Protein AF-A0AAN9Y3H3-F1 (afdb_monomer)

Sequence (328 aa):
MIFRITNAETDWEMSKIIYDLFAKFPRTDESQNFLVVVKFDLVSFIIEMAKTFGLTMPENQWLIVIPDTNMINTNIEIFAGLISEGENFCFLINKSVTDTSCTFGLLCHLRELLNVLLSGLERNIFEELKLSENVSEEEWETIKPLKSDRRESIIVYMRTRLGEIGTCGNCKSWLAVSAIRWGIEFQETTTPTQLIQTGHWKMQAGLKLSDYIFPHIGGGFRGQTLPIITFHILKINESGHIEKYSGMVFEIVNELSNSLNFTCNVIVTLNNTEGFSNSSLLSKEMERIFNLGYYRGLNVNQVALVLTMFTPLLSTRAQLTAVLPYHY

Mean predicted aligned error: 14.25 Å

Radius of gyration: 27.73 Å; Cα contacts (8 Å, |Δi|>4): 392; chains: 1; bounding box: 67×72×76 Å

Nearest PDB structures (foldseek):
  7xhp-assembly2_H  TM=6.851E-01  e=1.677E+00  Zymomonas mobilis
  8jtp-assembly1_A  TM=3.866E-01  e=4.463E+00  Klebsiella pneumoniae subsp. pneumoniae
  5hoq-assembly1_E-2  TM=4.625E-01  e=8.226E+00  Micromonospora echinospora

Organism: NCBI:txid536013

Solvent-accessible surface area (backbone atoms only — not comparable to full-atom values): 19654 Å² total; per-residue (Å²): 136,90,85,80,87,75,89,56,97,45,72,67,56,38,52,49,54,52,50,61,52,60,71,66,55,82,90,60,98,63,74,46,82,46,82,44,80,47,52,69,87,52,48,65,57,52,53,54,50,35,50,76,72,63,59,48,44,68,62,21,40,37,41,39,35,25,72,81,44,34,67,86,76,61,76,68,67,69,55,38,77,74,58,52,78,48,34,41,45,23,38,39,36,26,45,27,56,94,54,92,83,58,49,64,55,70,69,50,46,51,52,54,53,50,53,42,48,51,54,29,50,54,48,52,52,51,54,50,51,58,51,56,75,74,46,55,74,74,55,38,75,72,68,60,79,51,77,66,54,52,50,48,52,33,51,52,47,34,41,54,50,32,55,75,68,57,58,56,36,69,36,47,31,32,39,30,35,20,52,59,33,64,56,52,93,70,46,91,66,87,68,73,66,50,68,40,76,15,27,39,35,32,81,57,56,41,78,47,67,78,44,51,63,52,43,60,81,74,49,32,47,71,62,33,54,41,80,41,72,43,84,69,80,61,48,58,41,99,84,75,44,83,71,43,86,66,54,72,68,54,54,51,49,52,54,47,25,68,75,34,32,36,43,77,45,79,45,74,64,86,85,86,77,90,74,101,71,87,58,78,60,63,54,51,51,51,51,49,63,61,65,68,72,83,58,92,80,71,59,91,89,69,73,72,66,67,63,75,74,43,50,68,64,42,68,79,75,48,98,64,86,80,82,75,81,84,79,136

pLDDT: mean 74.92, std 20.04, range [22.88, 96.56]

Structure (mmCIF, N/CA/C/O backbone):
data_AF-A0AAN9Y3H3-F1
#
_entry.id   AF-A0AAN9Y3H3-F1
#
loop_
_atom_site.group_PDB
_atom_site.id
_atom_site.type_symbol
_atom_site.label_atom_id
_atom_site.label_alt_id
_atom_site.label_comp_id
_atom_site.label_asym_id
_atom_site.label_entity_id
_atom_site.label_seq_id
_atom_site.pdbx_PDB_ins_code
_atom_site.Cartn_x
_atom_site.Cartn_y
_atom_site.Cartn_z
_atom_site.occupancy
_atom_site.B_iso_or_equiv
_atom_site.auth_seq_id
_atom_site.auth_comp_id
_atom_site.auth_asym_id
_atom_site.auth_atom_id
_atom_site.pdbx_PDB_model_num
ATOM 1 N N . MET A 1 1 ? -11.479 -10.339 -13.112 1.00 62.97 1 MET A N 1
ATOM 2 C CA . MET A 1 1 ? -11.332 -11.783 -13.408 1.00 62.97 1 MET A CA 1
ATOM 3 C C . MET A 1 1 ? -10.364 -12.369 -12.389 1.00 62.97 1 MET A C 1
ATOM 5 O O . MET A 1 1 ? -9.397 -11.688 -12.078 1.00 62.97 1 MET A O 1
ATOM 9 N N . ILE A 1 2 ? -10.637 -13.543 -11.811 1.00 77.81 2 ILE A N 1
ATOM 10 C CA . ILE A 1 2 ? -9.762 -14.155 -10.793 1.00 77.81 2 ILE A CA 1
ATOM 11 C C . ILE A 1 2 ? -9.090 -15.370 -11.417 1.00 77.81 2 ILE A C 1
ATOM 13 O O . ILE A 1 2 ? -9.774 -16.272 -11.896 1.00 77.81 2 ILE A O 1
ATOM 17 N N . PHE A 1 3 ? -7.763 -15.397 -11.378 1.00 78.62 3 PHE A N 1
ATOM 18 C CA . PHE A 1 3 ? -6.974 -16.539 -11.811 1.00 78.62 3 PHE A CA 1
ATOM 19 C C . PHE A 1 3 ? -6.226 -17.126 -10.624 1.00 78.62 3 PHE A C 1
ATOM 21 O O . PHE A 1 3 ? -5.728 -16.399 -9.766 1.00 78.62 3 PHE A O 1
ATOM 28 N N . ARG A 1 4 ? -6.148 -18.454 -10.579 1.00 81.69 4 ARG A N 1
ATOM 29 C CA . ARG A 1 4 ? -5.389 -19.181 -9.568 1.00 81.69 4 ARG A CA 1
ATOM 30 C C . ARG A 1 4 ? -4.315 -19.987 -10.268 1.00 81.69 4 ARG A C 1
ATOM 32 O O . ARG A 1 4 ? -4.630 -20.784 -11.147 1.00 81.69 4 ARG A O 1
ATOM 39 N N . ILE A 1 5 ? -3.074 -19.799 -9.841 1.00 76.81 5 ILE A N 1
ATOM 40 C CA . ILE A 1 5 ? -1.963 -20.617 -10.307 1.00 76.81 5 ILE A CA 1
ATOM 41 C C . ILE A 1 5 ? -1.840 -21.815 -9.364 1.00 76.81 5 ILE A C 1
ATOM 43 O O . ILE A 1 5 ? -1.797 -21.659 -8.142 1.00 76.81 5 ILE A O 1
ATOM 47 N N . THR A 1 6 ? -1.867 -23.020 -9.922 1.00 77.81 6 THR A N 1
ATOM 48 C CA . THR A 1 6 ? -1.573 -24.258 -9.195 1.00 77.81 6 THR A CA 1
ATOM 49 C C . THR A 1 6 ? -0.063 -24.446 -9.114 1.00 77.81 6 THR A C 1
ATOM 51 O O . THR A 1 6 ? 0.629 -24.147 -10.083 1.00 77.81 6 THR A O 1
ATOM 54 N N . ASN A 1 7 ? 0.447 -24.940 -7.982 1.00 73.19 7 ASN A N 1
ATOM 55 C CA . ASN A 1 7 ? 1.873 -25.248 -7.854 1.00 73.19 7 ASN A CA 1
ATOM 56 C C . ASN A 1 7 ? 2.285 -26.276 -8.916 1.00 73.19 7 ASN A C 1
ATOM 58 O O . ASN A 1 7 ? 1.604 -27.290 -9.072 1.00 73.19 7 ASN A O 1
ATOM 62 N N . ALA A 1 8 ? 3.391 -26.005 -9.602 1.00 77.69 8 ALA A N 1
ATOM 63 C CA . ALA A 1 8 ? 4.065 -26.957 -10.475 1.00 77.69 8 ALA A CA 1
ATOM 64 C C . ALA A 1 8 ? 5.232 -27.632 -9.739 1.00 77.69 8 ALA A C 1
ATOM 66 O O . ALA A 1 8 ? 5.689 -27.132 -8.708 1.00 77.69 8 ALA A O 1
ATOM 67 N N . GLU A 1 9 ? 5.703 -28.763 -10.263 1.00 74.38 9 GLU A N 1
ATOM 68 C CA . GLU A 1 9 ? 6.838 -29.498 -9.692 1.00 74.38 9 GLU A CA 1
ATOM 69 C C . GLU A 1 9 ? 8.182 -28.890 -10.112 1.00 74.38 9 GLU A C 1
ATOM 71 O O . GLU A 1 9 ? 9.166 -29.012 -9.383 1.00 74.38 9 GLU A O 1
ATOM 76 N N . THR A 1 10 ? 8.220 -28.196 -11.255 1.00 82.75 10 THR A N 1
ATOM 77 C CA . THR A 1 10 ? 9.428 -27.556 -11.790 1.00 82.75 10 THR A CA 1
ATOM 78 C C . THR A 1 10 ? 9.224 -26.074 -12.113 1.00 82.75 10 THR A C 1
ATOM 80 O O . THR A 1 10 ? 8.127 -25.640 -12.476 1.00 82.75 10 THR A O 1
ATOM 83 N N . ASP A 1 11 ? 10.311 -25.297 -12.052 1.00 79.12 11 ASP A N 1
ATOM 84 C CA . ASP A 1 11 ? 10.303 -23.863 -12.380 1.00 79.12 11 ASP A CA 1
ATOM 85 C C . ASP A 1 11 ? 9.865 -23.606 -13.828 1.00 79.12 11 ASP A C 1
ATOM 87 O O . ASP A 1 11 ? 9.090 -22.692 -14.099 1.00 79.12 11 ASP A O 1
ATOM 91 N N . TRP A 1 12 ? 10.294 -24.459 -14.763 1.00 83.00 12 TRP A N 1
ATOM 92 C CA . TRP A 1 12 ? 9.904 -24.376 -16.173 1.00 83.00 12 TRP A CA 1
ATOM 93 C C . TRP A 1 12 ? 8.392 -24.527 -16.376 1.00 83.00 12 TRP A C 1
ATOM 95 O O . TRP A 1 12 ? 7.769 -23.745 -17.099 1.00 83.00 12 TRP A O 1
ATOM 105 N N . GLU A 1 13 ? 7.784 -25.528 -15.741 1.00 84.44 13 GLU A N 1
ATOM 106 C CA . GLU A 1 13 ? 6.338 -25.737 -15.817 1.00 84.44 13 GLU A CA 1
ATOM 107 C C . GLU A 1 13 ? 5.584 -24.565 -15.198 1.00 84.44 13 GLU A C 1
ATOM 109 O O . GLU A 1 13 ? 4.585 -24.112 -15.760 1.00 84.44 13 GLU A O 1
ATOM 114 N N . MET A 1 14 ? 6.094 -24.029 -14.087 1.00 83.94 14 MET A N 1
ATOM 115 C CA . MET A 1 14 ? 5.529 -22.847 -13.450 1.00 83.94 14 MET A CA 1
ATOM 116 C C . MET A 1 14 ? 5.564 -21.635 -14.390 1.00 83.94 14 MET A C 1
ATOM 118 O O . MET A 1 14 ? 4.542 -20.971 -14.582 1.00 83.94 14 MET A O 1
ATOM 122 N N . SER A 1 15 ? 6.704 -21.389 -15.041 1.00 82.06 15 SER A N 1
ATOM 123 C CA . SER A 1 15 ? 6.856 -20.328 -16.038 1.00 82.06 15 SER A CA 1
ATOM 124 C C . SER A 1 15 ? 5.884 -20.486 -17.203 1.00 82.06 15 SER A C 1
ATOM 126 O O . SER A 1 15 ? 5.265 -19.508 -17.622 1.00 82.06 15 SER A O 1
ATOM 128 N N . LYS A 1 16 ? 5.690 -21.713 -17.699 1.00 87.19 16 LYS A N 1
ATOM 129 C CA . LYS A 1 16 ? 4.747 -21.994 -18.786 1.00 87.19 16 LYS A CA 1
ATOM 130 C C . LYS A 1 16 ? 3.295 -21.741 -18.373 1.00 87.19 16 LYS A C 1
ATOM 132 O O . LYS A 1 16 ? 2.558 -21.106 -19.120 1.00 87.19 16 LYS A O 1
ATOM 137 N N . ILE A 1 17 ? 2.889 -22.182 -17.181 1.00 87.12 17 ILE A N 1
ATOM 138 C CA . ILE A 1 17 ? 1.528 -21.954 -16.668 1.00 87.12 17 ILE A CA 1
ATOM 139 C C . ILE A 1 17 ? 1.244 -20.456 -16.543 1.00 87.12 17 ILE A C 1
ATOM 141 O O . ILE A 1 17 ? 0.167 -19.993 -16.921 1.00 87.12 17 ILE A O 1
ATOM 145 N N . ILE A 1 18 ? 2.207 -19.696 -16.020 1.00 86.50 18 ILE A N 1
ATOM 146 C CA . ILE A 1 18 ? 2.090 -18.242 -15.913 1.00 86.50 18 ILE A CA 1
ATOM 147 C C . ILE A 1 18 ? 2.013 -17.620 -17.312 1.00 86.50 18 ILE A C 1
ATOM 149 O O . ILE A 1 18 ? 1.125 -16.809 -17.553 1.00 86.50 18 ILE A O 1
ATOM 153 N N . TYR A 1 19 ? 2.868 -18.021 -18.253 1.00 88.62 19 TYR A N 1
ATOM 154 C CA . TYR A 1 19 ? 2.816 -17.519 -19.628 1.00 88.62 19 TYR A CA 1
ATOM 155 C C . TYR A 1 19 ? 1.442 -17.756 -20.277 1.00 88.62 19 TYR A C 1
ATOM 157 O O . TYR A 1 19 ? 0.826 -16.826 -20.800 1.00 88.62 19 TYR A O 1
ATOM 165 N N . ASP A 1 20 ? 0.917 -18.979 -20.174 1.00 88.12 20 ASP A N 1
ATOM 166 C CA . ASP A 1 20 ? -0.390 -19.361 -20.720 1.00 88.12 20 ASP A CA 1
ATOM 167 C C . ASP A 1 20 ? -1.550 -18.611 -20.045 1.00 88.12 20 ASP A C 1
ATOM 169 O O . ASP A 1 20 ? -2.600 -18.389 -20.656 1.00 88.12 20 ASP A O 1
ATOM 173 N N . LEU A 1 21 ? -1.387 -18.223 -18.778 1.00 87.94 21 LEU A N 1
ATOM 174 C CA . LEU A 1 21 ? -2.334 -17.374 -18.058 1.00 87.94 21 LEU A CA 1
ATOM 175 C C . LEU A 1 21 ? -2.293 -15.948 -18.603 1.00 87.94 21 LEU A C 1
ATOM 177 O O . LEU A 1 21 ? -3.347 -15.386 -18.900 1.00 87.94 21 LEU A O 1
ATOM 181 N N . PHE A 1 22 ? -1.099 -15.385 -18.787 1.00 86.50 22 PHE A N 1
ATOM 182 C CA . PHE A 1 22 ? -0.951 -14.032 -19.308 1.00 86.50 22 PHE A CA 1
ATOM 183 C C . PHE A 1 22 ? -1.450 -13.898 -20.751 1.00 86.50 22 PHE A C 1
ATOM 185 O O . PHE A 1 22 ? -2.082 -12.902 -21.100 1.00 86.50 22 PHE A O 1
ATOM 192 N N . ALA A 1 23 ? -1.274 -14.942 -21.563 1.00 86.81 23 ALA A N 1
ATOM 193 C CA . ALA A 1 23 ? -1.793 -15.007 -22.926 1.00 86.81 23 ALA A CA 1
ATOM 194 C C . ALA A 1 23 ? -3.327 -14.902 -23.014 1.00 86.81 23 ALA A C 1
ATOM 196 O O . ALA A 1 23 ? -3.857 -14.546 -24.065 1.00 86.81 23 ALA A O 1
ATOM 197 N N . LYS A 1 24 ? -4.047 -15.197 -21.924 1.00 85.69 24 LYS A N 1
ATOM 198 C CA . LYS A 1 24 ? -5.514 -15.121 -21.859 1.00 85.69 24 LYS A CA 1
ATOM 199 C C . LYS A 1 24 ? -6.031 -13.754 -21.415 1.00 85.69 24 LYS A C 1
ATOM 201 O O . LYS A 1 24 ? -7.247 -13.560 -21.425 1.00 85.69 24 LYS A O 1
ATOM 206 N N . PHE A 1 25 ? -5.164 -12.827 -20.999 1.00 82.88 25 PHE A N 1
ATOM 207 C CA . PHE A 1 25 ? -5.633 -11.502 -20.608 1.00 82.88 25 PHE A CA 1
ATOM 208 C C . PHE A 1 25 ? -6.182 -10.742 -21.821 1.00 82.88 25 PHE A C 1
ATOM 210 O O . PHE A 1 25 ? -5.550 -10.729 -22.882 1.00 82.88 25 PHE A O 1
ATOM 217 N N . PRO A 1 26 ? -7.352 -10.094 -21.679 1.00 76.06 26 PRO A N 1
ATOM 218 C CA . PRO A 1 26 ? -7.868 -9.229 -22.719 1.00 76.06 26 PRO A CA 1
ATOM 219 C C . PRO A 1 26 ? -6.924 -8.037 -22.871 1.00 76.06 26 PRO A C 1
ATOM 221 O O . PRO A 1 26 ? -6.697 -7.283 -21.924 1.00 76.06 26 PRO A O 1
ATOM 224 N N . ARG A 1 27 ? -6.373 -7.880 -24.074 1.00 71.88 27 ARG A N 1
ATOM 225 C CA . ARG A 1 27 ? -5.620 -6.687 -24.460 1.00 71.88 27 ARG A CA 1
ATOM 226 C C . ARG A 1 27 ? -6.639 -5.613 -24.798 1.00 71.88 27 ARG A C 1
ATOM 228 O O . ARG A 1 27 ? -7.198 -5.619 -25.891 1.00 71.88 27 ARG A O 1
ATOM 235 N N . THR A 1 28 ? -6.960 -4.788 -23.816 1.00 68.88 28 THR A N 1
ATOM 236 C CA . THR A 1 28 ? -7.842 -3.635 -23.990 1.00 68.88 28 THR A CA 1
ATOM 237 C C . THR A 1 28 ? -7.010 -2.370 -23.910 1.00 68.88 28 THR A C 1
ATOM 239 O O . THR A 1 28 ? -6.071 -2.315 -23.121 1.00 68.88 28 THR A O 1
ATOM 242 N N . ASP A 1 29 ? -7.408 -1.348 -24.660 1.00 67.50 29 ASP A N 1
ATOM 243 C CA . ASP A 1 29 ? -6.823 -0.004 -24.564 1.00 67.50 29 ASP A CA 1
ATOM 244 C C . ASP A 1 29 ? -7.314 0.757 -23.311 1.00 67.50 29 ASP A C 1
ATOM 246 O O . ASP A 1 29 ? -6.904 1.883 -23.047 1.00 67.50 29 ASP A O 1
ATOM 250 N N . GLU A 1 30 ? -8.218 0.151 -22.534 1.00 74.00 30 GLU A N 1
ATOM 251 C CA . GLU A 1 30 ? -8.707 0.679 -21.260 1.00 74.00 30 GLU A CA 1
ATOM 252 C C . GLU A 1 30 ? -7.730 0.395 -20.113 1.00 74.00 30 GLU A C 1
ATOM 254 O O . GLU A 1 30 ? -7.062 -0.640 -20.095 1.00 74.00 30 GLU A O 1
ATOM 259 N N . SER A 1 31 ? -7.708 1.288 -19.118 1.00 77.94 31 SER A N 1
ATOM 260 C CA . SER A 1 31 ? -6.891 1.136 -17.914 1.00 77.94 31 SER A CA 1
ATOM 261 C C . SER A 1 31 ? -7.298 -0.097 -17.103 1.00 77.94 31 SER A C 1
ATOM 263 O O . SER A 1 31 ? -8.471 -0.319 -16.792 1.00 77.94 31 SER A O 1
ATOM 265 N N . GLN A 1 32 ? -6.311 -0.918 -16.739 1.00 84.62 32 GLN A N 1
ATOM 266 C CA . GLN A 1 32 ? -6.529 -2.170 -16.018 1.00 84.62 32 GLN A CA 1
ATOM 267 C C . GLN A 1 32 ? -5.872 -2.157 -14.634 1.00 84.62 32 GLN A C 1
ATOM 269 O O . GLN A 1 32 ? -4.723 -1.752 -14.458 1.00 84.62 32 GLN A O 1
ATOM 274 N N . ASN A 1 33 ? -6.605 -2.674 -13.644 1.00 89.44 33 ASN A N 1
ATOM 275 C CA . ASN A 1 33 ? -6.124 -2.838 -12.275 1.00 89.44 33 ASN A CA 1
ATOM 276 C C . ASN A 1 33 ? -5.878 -4.321 -11.989 1.00 89.44 33 ASN A C 1
ATOM 278 O O . ASN A 1 33 ? -6.796 -5.144 -12.066 1.00 89.44 33 ASN A O 1
ATOM 282 N N . PHE A 1 34 ? -4.651 -4.653 -11.605 1.00 91.56 34 PHE A N 1
ATOM 283 C CA . PHE A 1 34 ? -4.209 -6.011 -11.337 1.00 91.56 34 PHE A CA 1
ATOM 284 C C . PHE A 1 34 ? -3.873 -6.188 -9.860 1.00 91.56 34 PHE A C 1
ATOM 286 O O . PHE A 1 34 ? -3.084 -5.439 -9.287 1.00 91.56 34 PHE A O 1
ATOM 293 N N . LEU A 1 35 ? -4.450 -7.224 -9.253 1.00 93.25 35 LEU A N 1
ATOM 294 C CA . LEU A 1 35 ? -4.084 -7.698 -7.924 1.00 93.25 35 LEU A CA 1
ATOM 295 C C . LEU A 1 35 ? -3.463 -9.083 -8.063 1.00 93.25 35 LEU A C 1
ATOM 297 O O . LEU A 1 35 ? -4.115 -10.013 -8.541 1.00 93.25 35 LEU A O 1
ATOM 301 N N . VAL A 1 36 ? -2.222 -9.222 -7.614 1.00 92.81 36 VAL A N 1
ATOM 302 C CA . VAL A 1 36 ? -1.466 -10.471 -7.699 1.00 92.81 36 VAL A CA 1
ATOM 303 C C . VAL A 1 36 ? -1.007 -10.870 -6.305 1.00 92.81 36 VAL A C 1
ATOM 305 O O . VAL A 1 36 ? -0.424 -10.060 -5.598 1.00 92.81 36 VAL A O 1
ATOM 308 N N . VAL A 1 37 ? -1.255 -12.117 -5.904 1.00 93.31 37 VAL A N 1
ATOM 309 C CA . VAL A 1 37 ? -0.763 -12.673 -4.634 1.00 93.31 37 VAL A CA 1
ATOM 310 C C . VAL A 1 37 ? 0.198 -13.806 -4.959 1.00 93.31 37 VAL A C 1
ATOM 312 O O . VAL A 1 37 ? -0.229 -14.849 -5.455 1.00 93.31 37 VAL A O 1
ATOM 315 N N . VAL A 1 38 ? 1.489 -13.594 -4.718 1.00 91.25 38 VAL A N 1
ATOM 316 C CA . VAL A 1 38 ? 2.556 -14.514 -5.139 1.00 91.25 38 VAL A CA 1
ATOM 317 C C . VAL A 1 38 ? 3.679 -14.567 -4.117 1.00 91.25 38 VAL A C 1
ATOM 319 O O . VAL A 1 38 ? 3.851 -13.645 -3.326 1.00 91.25 38 VAL A O 1
ATOM 322 N N . LYS A 1 39 ? 4.440 -15.663 -4.152 1.00 90.00 39 LYS A N 1
ATOM 323 C CA . LYS A 1 39 ? 5.675 -15.812 -3.380 1.00 90.00 39 LYS A CA 1
ATOM 324 C C . LYS A 1 39 ? 6.755 -14.849 -3.861 1.00 90.00 39 LYS A C 1
ATOM 326 O O . LYS A 1 39 ? 6.767 -14.512 -5.046 1.00 90.00 39 LYS A O 1
ATOM 331 N N . PHE A 1 40 ? 7.678 -14.484 -2.976 1.00 89.88 40 PHE A N 1
ATOM 332 C CA . PHE A 1 40 ? 8.759 -13.534 -3.256 1.00 89.88 40 PHE A CA 1
ATOM 333 C C . PHE A 1 40 ? 9.561 -13.904 -4.515 1.00 89.88 40 PHE A C 1
ATOM 335 O O . PHE A 1 40 ? 9.746 -13.062 -5.392 1.00 89.88 40 PHE A O 1
ATOM 342 N N . ASP A 1 41 ? 9.934 -15.177 -4.666 1.00 88.44 41 ASP A N 1
ATOM 343 C CA . ASP A 1 41 ? 10.777 -15.653 -5.776 1.00 88.44 41 ASP A CA 1
ATOM 344 C C . ASP A 1 41 ? 10.109 -15.532 -7.159 1.00 88.44 41 ASP A C 1
ATOM 346 O O . ASP A 1 41 ? 10.783 -15.440 -8.182 1.00 88.44 41 ASP A O 1
ATOM 350 N N . LEU A 1 42 ? 8.773 -15.495 -7.211 1.00 89.56 42 LEU A N 1
ATOM 351 C CA . LEU A 1 42 ? 8.014 -15.416 -8.464 1.00 89.56 42 LEU A CA 1
ATOM 352 C C . LEU A 1 42 ? 7.753 -13.977 -8.920 1.00 89.56 42 LEU A C 1
ATOM 354 O O . LEU A 1 42 ? 7.300 -13.768 -10.045 1.00 89.56 42 LEU A O 1
ATOM 358 N N . VAL A 1 43 ? 8.012 -12.980 -8.072 1.00 91.56 43 VAL A N 1
ATOM 359 C CA . VAL A 1 43 ? 7.670 -11.577 -8.353 1.00 91.56 43 VAL A CA 1
ATOM 360 C C . VAL A 1 43 ? 8.404 -11.062 -9.588 1.00 91.56 43 VAL A C 1
ATOM 362 O O . VAL A 1 43 ? 7.761 -10.492 -10.468 1.00 91.56 43 VAL A O 1
ATOM 365 N N . SER A 1 44 ? 9.714 -11.312 -9.698 1.00 91.56 44 SER A N 1
ATOM 366 C CA . SER A 1 44 ? 10.509 -10.900 -10.864 1.00 91.56 44 SER A CA 1
ATOM 367 C C . SER A 1 44 ? 9.925 -11.451 -12.162 1.00 91.56 44 SER A C 1
ATOM 369 O O . SER A 1 44 ? 9.727 -10.712 -13.122 1.00 91.56 44 SER A O 1
ATOM 371 N N . PHE A 1 45 ? 9.560 -12.735 -12.157 1.00 89.56 45 PHE A N 1
ATOM 372 C CA . PHE A 1 45 ? 8.999 -13.401 -13.324 1.00 89.56 45 PHE A CA 1
ATOM 373 C C . PHE A 1 45 ? 7.633 -12.824 -13.718 1.00 89.56 45 PHE A C 1
ATOM 375 O O . PHE A 1 45 ? 7.362 -12.607 -14.895 1.00 89.56 45 PHE A O 1
ATOM 382 N N . ILE A 1 46 ? 6.773 -12.515 -12.742 1.00 92.06 46 ILE A N 1
ATOM 383 C CA . ILE A 1 46 ? 5.479 -11.866 -12.998 1.00 92.06 46 ILE A CA 1
ATOM 384 C C . ILE A 1 46 ? 5.666 -10.489 -13.642 1.00 92.06 46 ILE A C 1
ATOM 386 O O . ILE A 1 46 ? 4.954 -10.172 -14.595 1.00 92.06 46 ILE A O 1
ATOM 390 N N . ILE A 1 47 ? 6.617 -9.688 -13.153 1.00 92.12 47 ILE A N 1
ATOM 391 C CA . ILE A 1 47 ? 6.919 -8.368 -13.721 1.00 92.12 47 ILE A CA 1
ATOM 392 C C . ILE A 1 47 ? 7.406 -8.517 -15.171 1.00 92.12 47 ILE A C 1
ATOM 394 O O . ILE A 1 47 ? 6.893 -7.845 -16.063 1.00 92.12 47 ILE A O 1
ATOM 398 N N . GLU A 1 48 ? 8.338 -9.432 -15.440 1.00 91.31 48 GLU A N 1
ATOM 399 C CA . GLU A 1 48 ? 8.849 -9.690 -16.795 1.00 91.31 48 GLU A CA 1
ATOM 400 C C . GLU A 1 48 ? 7.764 -10.182 -17.762 1.00 91.31 48 GLU A C 1
ATOM 402 O O . GLU A 1 48 ? 7.703 -9.748 -18.917 1.00 91.31 48 GLU A O 1
ATOM 407 N N . MET A 1 49 ? 6.864 -11.054 -17.302 1.00 90.44 49 MET A N 1
ATOM 408 C CA . MET A 1 49 ? 5.729 -11.498 -18.109 1.00 90.44 49 MET A CA 1
ATOM 409 C C . MET A 1 49 ? 4.767 -10.344 -18.386 1.00 90.44 49 MET A C 1
ATOM 411 O O . MET A 1 49 ? 4.393 -10.134 -19.539 1.00 90.44 49 MET A O 1
ATOM 415 N N . ALA A 1 50 ? 4.425 -9.537 -17.379 1.00 90.94 50 ALA A N 1
ATOM 416 C CA . ALA A 1 50 ? 3.580 -8.361 -17.578 1.00 90.94 50 ALA A CA 1
ATOM 417 C C . ALA A 1 50 ? 4.148 -7.430 -18.662 1.00 90.94 50 ALA A C 1
ATOM 419 O O . ALA A 1 50 ? 3.397 -6.978 -19.528 1.00 90.94 50 ALA A O 1
ATOM 420 N N . LYS A 1 51 ? 5.470 -7.224 -18.679 1.00 90.00 51 LYS A N 1
ATOM 421 C CA . LYS A 1 51 ? 6.162 -6.451 -19.723 1.00 90.00 51 LYS A CA 1
ATOM 422 C C . LYS A 1 51 ? 6.083 -7.108 -21.091 1.00 90.00 51 LYS A C 1
ATOM 424 O O . LYS A 1 51 ? 5.732 -6.456 -22.069 1.00 90.00 51 LYS A O 1
ATOM 429 N N . THR A 1 52 ? 6.363 -8.408 -21.162 1.00 89.62 52 THR A N 1
ATOM 430 C CA . THR A 1 52 ? 6.340 -9.182 -22.415 1.00 89.62 52 THR A CA 1
ATOM 431 C C . THR A 1 52 ? 4.974 -9.114 -23.102 1.00 89.62 52 THR A C 1
ATOM 433 O O . THR A 1 52 ? 4.888 -9.077 -24.328 1.00 89.62 52 THR A O 1
ATOM 436 N N . PHE A 1 53 ? 3.899 -9.069 -22.314 1.00 87.75 53 PHE A N 1
ATOM 437 C CA . PHE A 1 53 ? 2.529 -8.964 -22.811 1.00 87.75 53 PHE A CA 1
ATOM 438 C C . PHE A 1 53 ? 2.016 -7.521 -22.949 1.00 87.75 53 PHE A C 1
ATOM 440 O O . PHE A 1 53 ? 0.863 -7.339 -23.337 1.00 87.75 53 PHE A O 1
ATOM 447 N N . GLY A 1 54 ? 2.849 -6.509 -22.678 1.00 86.88 54 GLY A N 1
ATOM 448 C CA . GLY A 1 54 ? 2.488 -5.095 -22.815 1.00 86.88 54 GLY A CA 1
ATOM 449 C C . GLY A 1 54 ? 1.462 -4.613 -21.787 1.00 86.88 54 GLY A C 1
ATOM 450 O O . GLY A 1 54 ? 0.703 -3.693 -22.062 1.00 86.88 54 GLY A O 1
ATOM 451 N N . LEU A 1 55 ? 1.403 -5.238 -20.608 1.00 88.25 55 LEU A N 1
ATOM 452 C CA . LEU A 1 55 ? 0.433 -4.910 -19.558 1.00 88.25 55 LEU A CA 1
ATOM 453 C C . LEU A 1 55 ? 0.973 -3.907 -18.523 1.00 88.25 55 LEU A C 1
ATOM 455 O O . LEU A 1 55 ? 0.266 -3.574 -17.571 1.00 88.25 55 LEU A O 1
ATOM 459 N N . THR A 1 56 ? 2.203 -3.417 -18.685 1.00 87.88 56 THR A N 1
ATOM 460 C CA . THR A 1 56 ? 2.848 -2.447 -17.780 1.00 87.88 56 THR A CA 1
ATOM 461 C C . THR A 1 56 ? 2.704 -0.995 -18.237 1.00 87.88 56 THR A C 1
ATOM 463 O O . THR A 1 56 ? 3.485 -0.139 -17.831 1.00 87.88 56 THR A O 1
ATOM 466 N N . MET A 1 57 ? 1.699 -0.703 -19.068 1.00 83.44 57 MET A N 1
ATOM 467 C CA . MET A 1 57 ? 1.419 0.659 -19.526 1.00 83.44 57 MET A CA 1
ATOM 468 C C . MET A 1 57 ? 1.172 1.625 -18.345 1.00 83.44 57 MET A C 1
ATOM 470 O O . MET A 1 57 ? 0.667 1.188 -17.306 1.00 83.44 57 MET A O 1
ATOM 474 N N . PRO A 1 58 ? 1.487 2.925 -18.498 1.00 80.69 58 PRO A N 1
ATOM 475 C CA . PRO A 1 58 ? 1.261 3.971 -17.495 1.00 80.69 58 PRO A CA 1
ATOM 476 C C . PRO A 1 58 ? -0.132 4.080 -16.883 1.00 80.69 58 PRO A C 1
ATOM 478 O O . PRO A 1 58 ? -0.298 4.664 -15.816 1.00 80.69 58 PRO A O 1
ATOM 481 N N . GLU A 1 59 ? -1.151 3.575 -17.557 1.00 80.56 59 GLU A N 1
ATOM 482 C CA . GLU A 1 59 ? -2.531 3.600 -17.095 1.00 80.56 59 GLU A CA 1
ATOM 483 C C . GLU A 1 59 ? -2.860 2.383 -16.224 1.00 80.56 59 GLU A C 1
ATOM 485 O O . GLU A 1 59 ? -3.813 2.413 -15.441 1.00 80.56 59 GLU A O 1
ATOM 490 N N . ASN A 1 60 ? -2.064 1.318 -16.336 1.00 88.06 60 ASN A N 1
ATOM 491 C CA . ASN A 1 60 ? -2.285 0.070 -15.630 1.00 88.06 60 ASN A CA 1
ATOM 492 C C . ASN A 1 60 ? -1.672 0.118 -14.233 1.00 88.06 60 ASN A C 1
ATOM 494 O O . ASN A 1 60 ? -0.558 0.605 -14.034 1.00 88.06 60 ASN A O 1
ATOM 498 N N . GLN A 1 61 ? -2.398 -0.427 -13.260 1.00 90.56 61 GLN A N 1
ATOM 499 C CA . GLN A 1 61 ? -2.019 -0.427 -11.849 1.00 90.56 61 GLN A CA 1
ATOM 500 C C . GLN A 1 61 ? -1.776 -1.851 -11.367 1.00 90.56 61 GLN A C 1
ATOM 502 O O . GLN A 1 61 ? -2.685 -2.681 -11.393 1.00 90.56 61 GLN A O 1
ATOM 507 N N . TRP A 1 62 ? -0.573 -2.130 -10.870 1.00 93.12 62 TRP A N 1
ATOM 508 C CA . TRP A 1 62 ? -0.207 -3.446 -10.353 1.00 93.12 62 TRP A CA 1
ATOM 509 C C . TRP A 1 62 ? -0.006 -3.410 -8.842 1.00 93.12 62 TRP A C 1
ATOM 511 O O . TRP A 1 62 ? 0.939 -2.801 -8.345 1.00 93.12 62 TRP A O 1
ATOM 521 N N . LEU A 1 63 ? -0.871 -4.104 -8.103 1.00 94.12 63 LEU A N 1
ATOM 522 C CA . LEU A 1 63 ? -0.709 -4.360 -6.675 1.00 94.12 63 LEU A CA 1
ATOM 523 C C . LEU A 1 63 ? -0.259 -5.810 -6.459 1.00 94.12 63 LEU A C 1
ATOM 525 O O . LEU A 1 63 ? -1.033 -6.750 -6.646 1.00 94.12 63 LEU A O 1
ATOM 529 N N . ILE A 1 64 ? 0.993 -5.990 -6.047 1.00 94.50 64 ILE A N 1
ATOM 530 C CA . ILE A 1 64 ? 1.607 -7.295 -5.791 1.00 94.50 64 ILE A CA 1
ATOM 531 C C . ILE A 1 64 ? 1.686 -7.520 -4.281 1.00 94.50 64 ILE A C 1
ATOM 533 O O . ILE A 1 64 ? 2.398 -6.819 -3.567 1.00 94.50 64 ILE A O 1
ATOM 537 N N . VAL A 1 65 ? 0.958 -8.513 -3.784 1.00 94.31 65 VAL A N 1
ATOM 538 C CA . VAL A 1 65 ? 0.956 -8.931 -2.381 1.00 94.31 65 VAL A CA 1
ATOM 539 C C . VAL A 1 65 ? 1.914 -10.098 -2.206 1.00 94.31 65 VAL A C 1
ATOM 541 O O . VAL A 1 65 ? 1.737 -11.147 -2.828 1.00 94.31 65 VAL A O 1
ATOM 544 N N . ILE A 1 66 ? 2.895 -9.921 -1.323 1.00 93.38 66 ILE A N 1
ATOM 545 C CA . ILE A 1 66 ? 3.959 -10.891 -1.070 1.00 93.38 66 ILE A CA 1
ATOM 546 C C . ILE A 1 66 ? 3.842 -11.377 0.385 1.00 93.38 66 ILE A C 1
ATOM 548 O O . ILE A 1 66 ? 4.250 -10.669 1.313 1.00 93.38 66 ILE A O 1
ATOM 552 N N . PRO A 1 67 ? 3.208 -12.540 0.628 1.00 89.88 67 PRO A N 1
ATOM 553 C CA . PRO A 1 67 ? 2.873 -12.994 1.975 1.00 89.88 67 PRO A CA 1
ATOM 554 C C . PRO A 1 67 ? 4.030 -13.676 2.712 1.00 89.88 67 PRO A C 1
ATOM 556 O O . PRO A 1 67 ? 4.032 -13.711 3.943 1.00 89.88 67 PRO A O 1
ATOM 559 N N . ASP A 1 68 ? 4.991 -14.232 1.980 1.00 88.31 68 ASP A N 1
ATOM 560 C CA . ASP A 1 68 ? 6.098 -15.065 2.461 1.00 88.31 68 ASP A CA 1
ATOM 561 C C . ASP A 1 68 ? 7.351 -14.267 2.851 1.00 88.31 68 ASP A C 1
ATOM 563 O O . ASP A 1 68 ? 8.437 -14.822 2.992 1.00 88.31 68 ASP A O 1
ATOM 567 N N . THR A 1 69 ? 7.192 -12.968 3.098 1.00 85.25 69 THR A N 1
ATOM 568 C CA . THR A 1 69 ? 8.250 -12.078 3.58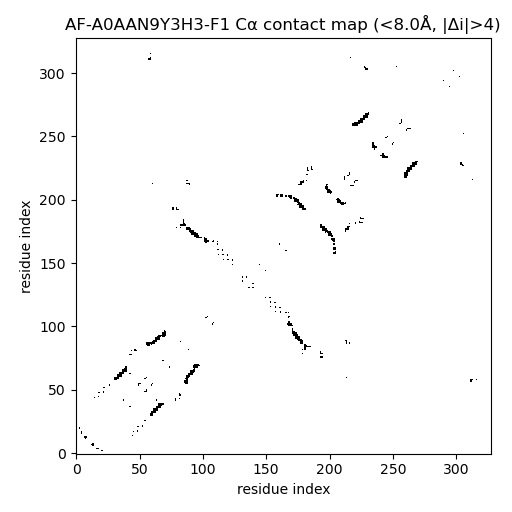3 1.00 85.25 69 THR A CA 1
ATOM 569 C C . THR A 1 69 ? 8.177 -11.882 5.099 1.00 85.25 69 THR A C 1
ATOM 571 O O . THR A 1 69 ? 7.154 -12.138 5.745 1.00 85.25 69 THR A O 1
ATOM 574 N N . ASN A 1 70 ? 9.270 -11.407 5.697 1.00 80.19 70 ASN A N 1
ATOM 575 C CA . ASN A 1 70 ? 9.301 -10.977 7.096 1.00 80.19 70 ASN A CA 1
ATOM 576 C C . ASN A 1 70 ? 10.214 -9.752 7.280 1.00 80.19 70 ASN A C 1
ATOM 578 O O . ASN A 1 70 ? 10.891 -9.316 6.347 1.00 80.19 70 ASN A O 1
ATOM 582 N N . MET A 1 71 ? 10.244 -9.201 8.499 1.00 71.12 71 MET A N 1
ATOM 583 C CA . MET A 1 71 ? 11.034 -8.004 8.826 1.00 71.12 71 MET A CA 1
ATOM 584 C C . MET A 1 71 ? 12.549 -8.161 8.597 1.00 71.12 71 MET A C 1
ATOM 586 O O . MET A 1 71 ? 13.224 -7.161 8.378 1.00 71.12 71 MET A O 1
ATOM 590 N N . ILE A 1 72 ? 13.080 -9.384 8.665 1.00 68.25 72 ILE A N 1
ATOM 591 C CA . ILE A 1 72 ? 14.525 -9.657 8.686 1.00 68.25 72 ILE A CA 1
ATOM 592 C C . ILE A 1 72 ? 15.053 -10.008 7.287 1.00 68.25 72 ILE A C 1
ATOM 594 O O . ILE A 1 72 ? 16.197 -9.701 6.972 1.00 68.25 72 ILE A O 1
ATOM 598 N N . ASN A 1 73 ? 14.237 -10.640 6.443 1.00 66.06 73 ASN A N 1
ATOM 599 C CA . ASN A 1 73 ? 14.713 -11.400 5.286 1.00 66.06 73 ASN A CA 1
ATOM 600 C C . ASN A 1 73 ? 14.210 -10.878 3.933 1.00 66.06 73 ASN A C 1
ATOM 602 O O . ASN A 1 73 ? 14.008 -11.662 3.011 1.00 66.06 73 ASN A O 1
ATOM 606 N N . THR A 1 74 ? 13.950 -9.575 3.800 1.00 71.44 74 THR A N 1
ATOM 607 C CA . THR A 1 74 ? 13.347 -9.067 2.559 1.00 71.44 74 THR A CA 1
ATOM 608 C C . THR A 1 74 ? 13.965 -7.753 2.125 1.00 71.44 74 THR A C 1
ATOM 610 O O . THR A 1 74 ? 13.635 -6.695 2.658 1.00 71.44 74 THR A O 1
ATOM 613 N N . ASN A 1 75 ? 14.831 -7.819 1.115 1.00 82.88 75 ASN A N 1
ATOM 614 C CA . ASN A 1 75 ? 15.259 -6.640 0.381 1.00 82.88 75 ASN A CA 1
ATOM 615 C C . ASN A 1 75 ? 14.345 -6.455 -0.839 1.00 82.88 75 ASN A C 1
ATOM 617 O O . ASN A 1 75 ? 14.565 -7.065 -1.880 1.00 82.88 75 ASN A O 1
ATOM 621 N N . ILE A 1 76 ? 13.297 -5.639 -0.699 1.00 85.81 76 ILE A N 1
ATOM 622 C CA . ILE A 1 76 ? 12.349 -5.359 -1.790 1.00 85.81 76 ILE A CA 1
ATOM 623 C C . ILE A 1 76 ? 12.954 -4.452 -2.875 1.00 85.81 76 ILE A C 1
ATOM 625 O O . ILE A 1 76 ? 12.463 -4.420 -4.002 1.00 85.81 76 ILE A O 1
ATOM 629 N N . GLU A 1 77 ? 14.059 -3.761 -2.571 1.00 85.50 77 GLU A N 1
ATOM 630 C CA . GLU A 1 77 ? 14.746 -2.862 -3.506 1.00 85.50 77 GLU A CA 1
ATOM 631 C C . GLU A 1 77 ? 15.296 -3.603 -4.730 1.00 85.50 77 GLU A C 1
ATOM 633 O O . GLU A 1 77 ? 15.498 -2.986 -5.774 1.00 85.50 77 GLU A O 1
ATOM 638 N N . ILE A 1 78 ? 15.453 -4.932 -4.664 1.00 86.88 78 ILE A N 1
ATOM 639 C CA . ILE A 1 78 ? 15.874 -5.740 -5.817 1.00 86.88 78 ILE A CA 1
ATOM 640 C C . ILE A 1 78 ? 14.904 -5.613 -7.000 1.00 86.88 78 ILE A C 1
ATOM 642 O O . ILE A 1 78 ? 15.335 -5.610 -8.151 1.00 86.88 78 ILE A O 1
ATOM 646 N N . PHE A 1 79 ? 13.599 -5.455 -6.738 1.00 88.06 79 PHE A N 1
ATOM 647 C CA . PHE A 1 79 ? 12.601 -5.309 -7.800 1.00 88.06 79 PHE A CA 1
ATOM 648 C C . PHE A 1 79 ? 12.570 -3.896 -8.363 1.00 88.06 79 PHE A C 1
ATOM 650 O O . PHE A 1 79 ? 12.066 -3.688 -9.462 1.00 88.06 79 PHE A O 1
ATOM 657 N N . ALA A 1 80 ? 13.144 -2.925 -7.653 1.00 85.38 80 ALA A N 1
ATOM 658 C CA . ALA A 1 80 ? 13.196 -1.551 -8.111 1.00 85.38 80 ALA A CA 1
ATOM 659 C C . ALA A 1 80 ? 13.925 -1.468 -9.465 1.00 85.38 80 ALA A C 1
ATOM 661 O O . ALA A 1 80 ? 13.457 -0.788 -10.374 1.00 85.38 80 ALA A O 1
ATOM 662 N N . GLY A 1 81 ? 15.003 -2.241 -9.647 1.00 83.50 81 GLY A N 1
ATOM 663 C CA . GLY A 1 81 ? 15.736 -2.345 -10.914 1.00 83.50 81 GLY A CA 1
ATOM 664 C C . GLY A 1 81 ? 14.933 -2.944 -12.074 1.00 83.50 81 GLY A C 1
ATOM 665 O O . GLY A 1 81 ? 15.197 -2.603 -13.222 1.00 83.50 81 GLY A O 1
ATOM 666 N N . LEU A 1 82 ? 13.930 -3.779 -11.790 1.00 86.88 82 LEU A N 1
ATOM 667 C CA . LEU A 1 82 ? 13.102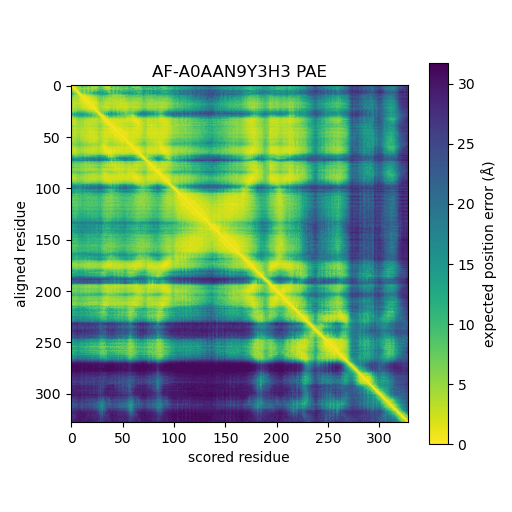 -4.422 -12.814 1.00 86.88 82 LEU A CA 1
ATOM 668 C C . LEU A 1 82 ? 12.011 -3.508 -13.359 1.00 86.88 82 LEU A C 1
ATOM 670 O O . LEU A 1 82 ? 11.467 -3.793 -14.418 1.00 86.88 82 LEU A O 1
ATOM 674 N N . ILE A 1 83 ? 11.669 -2.434 -12.654 1.00 88.19 83 ILE A N 1
ATOM 675 C CA . ILE A 1 83 ? 10.587 -1.529 -13.046 1.00 88.19 83 ILE A CA 1
ATOM 676 C C . ILE A 1 83 ? 11.167 -0.454 -13.960 1.00 88.19 83 ILE A C 1
ATOM 678 O O . ILE A 1 83 ? 12.171 0.167 -13.611 1.00 88.19 83 ILE A O 1
ATOM 682 N N . SER A 1 84 ? 10.553 -0.259 -15.120 1.00 84.75 84 SER A N 1
ATOM 683 C CA . SER A 1 84 ? 10.933 0.735 -16.127 1.00 84.75 84 SER A CA 1
ATOM 684 C C . SER A 1 84 ? 10.178 2.047 -15.923 1.00 84.75 84 SER A C 1
ATOM 686 O O . SER A 1 84 ? 9.258 2.128 -15.106 1.00 84.75 84 SER A O 1
ATOM 688 N N . GLU A 1 85 ? 10.589 3.082 -16.654 1.00 79.31 85 GLU A N 1
ATOM 689 C CA . GLU A 1 85 ? 9.929 4.382 -16.621 1.00 79.31 85 GLU A CA 1
ATOM 690 C C . GLU A 1 85 ? 8.434 4.258 -16.967 1.00 79.31 85 GLU A C 1
ATOM 692 O O . GLU A 1 85 ? 8.045 3.548 -17.895 1.00 79.31 85 GLU A O 1
ATOM 697 N N . GLY A 1 86 ? 7.593 4.933 -16.187 1.00 78.25 86 GLY A N 1
ATOM 698 C CA . GLY A 1 86 ? 6.149 4.985 -16.396 1.00 78.25 86 GLY A CA 1
ATOM 699 C C . GLY A 1 86 ? 5.335 3.807 -15.859 1.00 78.25 86 GLY A C 1
ATOM 700 O O . GLY A 1 86 ? 4.114 3.901 -15.801 1.00 78.25 86 GLY A O 1
ATOM 701 N N . GLU A 1 87 ? 5.965 2.724 -15.410 1.00 86.88 87 GLU A N 1
ATOM 702 C CA . GLU A 1 87 ? 5.243 1.553 -14.905 1.00 86.88 87 GLU A CA 1
ATOM 703 C C . GLU A 1 87 ? 4.740 1.759 -13.459 1.00 86.88 87 GLU A C 1
ATOM 705 O O . GLU A 1 87 ? 5.498 2.168 -12.573 1.00 86.88 87 GLU A O 1
ATOM 710 N N . ASN A 1 88 ? 3.475 1.411 -13.174 1.00 88.44 88 ASN A N 1
ATOM 711 C CA . ASN A 1 88 ? 2.902 1.549 -11.827 1.00 88.44 88 ASN A CA 1
ATOM 712 C C . ASN A 1 88 ? 2.843 0.220 -11.073 1.00 88.44 88 ASN A C 1
ATOM 714 O O . ASN A 1 88 ? 1.879 -0.543 -11.188 1.00 88.44 88 ASN A O 1
ATOM 718 N N . PHE A 1 89 ? 3.833 -0.003 -10.214 1.00 92.00 89 PHE A N 1
ATOM 719 C CA . PHE A 1 89 ? 3.859 -1.141 -9.300 1.00 92.00 89 PHE A CA 1
ATOM 720 C C . PHE A 1 89 ? 3.822 -0.692 -7.838 1.00 92.00 89 PHE A C 1
ATOM 722 O O . PHE A 1 89 ? 4.569 0.191 -7.407 1.00 92.00 89 PHE A O 1
ATOM 729 N N . CYS A 1 90 ? 2.970 -1.354 -7.063 1.00 93.06 90 CYS A N 1
ATOM 730 C CA . CYS A 1 90 ? 2.923 -1.290 -5.613 1.00 93.06 90 CYS A CA 1
ATOM 731 C C . CYS A 1 90 ? 3.097 -2.697 -5.041 1.00 93.06 90 CYS A C 1
ATOM 733 O O . CYS A 1 90 ? 2.420 -3.640 -5.446 1.00 93.06 90 CYS A O 1
ATOM 735 N N . PHE A 1 91 ? 3.962 -2.821 -4.046 1.00 93.69 91 PHE A N 1
ATOM 736 C CA . PHE A 1 91 ? 4.237 -4.043 -3.314 1.00 93.69 91 PHE A CA 1
ATOM 737 C C . PHE A 1 91 ? 3.640 -3.948 -1.916 1.00 93.69 91 PHE A C 1
ATOM 739 O O . PHE A 1 91 ? 3.922 -3.013 -1.168 1.00 93.69 91 PHE A O 1
ATOM 746 N N . LEU A 1 92 ? 2.827 -4.931 -1.546 1.00 93.69 92 LEU A N 1
ATOM 747 C CA . LEU A 1 92 ? 2.354 -5.118 -0.184 1.00 93.69 92 LEU A CA 1
ATOM 748 C C . LEU A 1 92 ? 3.131 -6.276 0.437 1.00 93.69 92 LEU A C 1
ATOM 750 O O . LEU A 1 92 ? 2.842 -7.443 0.174 1.00 93.69 92 LEU A O 1
ATOM 754 N N . ILE A 1 93 ? 4.126 -5.941 1.251 1.00 92.56 93 ILE A N 1
ATOM 755 C CA . ILE A 1 93 ? 5.037 -6.914 1.852 1.00 92.56 93 ILE A CA 1
ATOM 756 C C . ILE A 1 93 ? 4.653 -7.202 3.293 1.00 92.56 93 ILE A C 1
ATOM 758 O O . ILE A 1 93 ? 4.336 -6.304 4.076 1.00 92.56 93 ILE A O 1
ATOM 762 N N . ASN A 1 94 ? 4.717 -8.471 3.665 1.00 90.62 94 ASN A N 1
ATOM 763 C CA . ASN A 1 94 ? 4.592 -8.888 5.045 1.00 90.62 94 ASN A CA 1
ATOM 764 C C . ASN A 1 94 ? 5.853 -8.466 5.828 1.00 90.62 94 ASN A C 1
ATOM 766 O O . ASN A 1 94 ? 6.959 -8.928 5.549 1.00 90.62 94 ASN A O 1
ATOM 770 N N . LYS A 1 95 ? 5.682 -7.588 6.821 1.00 88.88 95 LYS A N 1
ATOM 771 C CA . LYS A 1 95 ? 6.734 -7.106 7.735 1.00 88.88 95 LYS A CA 1
ATOM 772 C C . LYS A 1 95 ? 6.506 -7.629 9.155 1.00 88.88 95 LYS A C 1
ATOM 774 O O . LYS A 1 95 ? 6.868 -6.995 10.145 1.00 88.88 95 LYS A O 1
ATOM 779 N N . SER A 1 96 ? 5.849 -8.779 9.271 1.00 86.44 96 SER A N 1
ATOM 780 C CA . SER A 1 96 ? 5.547 -9.367 10.568 1.00 86.44 96 SER A CA 1
ATOM 781 C C . SER A 1 96 ? 6.818 -9.735 11.334 1.00 86.44 96 SER A C 1
ATOM 783 O O . SER A 1 96 ? 7.799 -10.202 10.750 1.00 86.44 96 SER A O 1
ATOM 785 N N . VAL A 1 97 ? 6.768 -9.569 12.655 1.00 83.31 97 VAL A N 1
ATOM 786 C CA . VAL A 1 97 ? 7.791 -10.046 13.593 1.00 83.31 97 VAL A CA 1
ATOM 787 C C . VAL A 1 97 ? 7.422 -11.458 14.032 1.00 83.31 97 VAL A C 1
ATOM 789 O O . VAL A 1 97 ? 6.299 -11.709 14.470 1.00 83.31 97 VAL A O 1
ATOM 792 N N . THR A 1 98 ? 8.360 -12.392 13.924 1.00 72.88 98 THR A N 1
ATOM 793 C CA . THR A 1 98 ? 8.220 -13.764 14.428 1.00 72.88 98 THR A CA 1
ATOM 794 C C . THR A 1 98 ? 8.790 -13.860 15.842 1.00 72.88 98 THR A C 1
ATOM 796 O O . THR A 1 98 ? 9.746 -14.591 16.078 1.00 72.88 98 THR A O 1
ATOM 799 N N . ASP A 1 99 ? 8.254 -13.072 16.773 1.00 72.88 99 ASP A N 1
ATOM 800 C CA . ASP A 1 99 ? 8.607 -13.187 18.189 1.00 72.88 99 ASP A CA 1
ATOM 801 C C . ASP A 1 99 ? 7.595 -14.098 18.896 1.00 72.88 99 ASP A C 1
ATOM 803 O O . ASP A 1 99 ? 6.381 -13.984 18.705 1.00 72.88 99 ASP A O 1
ATOM 807 N N . THR A 1 100 ? 8.113 -14.999 19.729 1.00 70.00 100 THR A N 1
ATOM 808 C CA . THR A 1 100 ? 7.354 -15.855 20.649 1.00 70.00 100 THR A CA 1
ATOM 809 C C . THR A 1 100 ? 6.486 -15.070 21.635 1.00 70.00 100 THR A C 1
ATOM 811 O O . THR A 1 100 ? 5.504 -15.609 22.139 1.00 70.00 100 THR A O 1
ATOM 814 N N . SER A 1 101 ? 6.802 -13.793 21.877 1.00 74.88 101 SER A N 1
ATOM 815 C CA . SER A 1 101 ? 6.024 -12.898 22.740 1.00 74.88 101 SER A CA 1
ATOM 816 C C . SER A 1 101 ? 4.738 -12.357 22.095 1.00 74.88 101 SER A C 1
ATOM 818 O O . SER A 1 101 ? 3.959 -11.670 22.759 1.00 74.88 101 SER A O 1
ATOM 820 N N . CYS A 1 102 ? 4.478 -12.648 20.812 1.00 81.00 102 CYS A N 1
ATOM 821 C CA . CYS A 1 102 ? 3.305 -12.107 20.137 1.00 81.00 102 CYS A CA 1
ATOM 822 C C . CYS A 1 102 ? 1.998 -12.712 20.662 1.00 81.00 102 CYS A C 1
ATOM 824 O O . CYS A 1 102 ? 1.670 -13.872 20.406 1.00 81.00 102 CYS A O 1
ATOM 826 N N . THR A 1 103 ? 1.192 -11.882 21.321 1.00 83.50 103 THR A N 1
ATOM 827 C CA . THR A 1 103 ? -0.177 -12.222 21.699 1.00 83.50 103 THR A CA 1
ATOM 828 C C . THR A 1 103 ? -1.062 -12.195 20.457 1.00 83.50 103 THR A C 1
ATOM 830 O O . THR A 1 103 ? -1.399 -11.144 19.922 1.00 83.50 103 THR A O 1
ATOM 833 N N . PHE A 1 104 ? -1.434 -13.365 19.949 1.00 82.19 104 PHE A N 1
ATOM 834 C CA . PHE A 1 104 ? -2.307 -13.494 18.785 1.00 82.19 104 PHE A CA 1
ATOM 835 C C . PHE A 1 104 ? -3.384 -14.547 19.042 1.00 82.19 104 PHE A C 1
ATOM 837 O O . PHE A 1 104 ? -3.189 -15.481 19.816 1.00 82.19 104 PHE A O 1
ATOM 844 N N . GLY A 1 105 ? -4.534 -14.393 18.387 1.00 84.69 105 GLY A N 1
ATOM 845 C CA . GLY A 1 105 ? -5.620 -15.365 18.437 1.00 84.69 105 GLY A CA 1
ATOM 846 C C . GLY A 1 105 ? -6.984 -14.730 18.663 1.00 84.69 105 GLY A C 1
ATOM 847 O O . GLY A 1 105 ? -7.110 -13.600 19.138 1.00 84.69 105 GLY A O 1
ATOM 848 N N . LEU A 1 106 ? -8.023 -15.495 18.332 1.00 87.62 106 LEU A N 1
ATOM 849 C CA . LEU A 1 106 ? -9.408 -15.027 18.332 1.00 87.62 106 LEU A CA 1
ATOM 850 C C . LEU A 1 106 ? -9.841 -14.460 19.692 1.00 87.62 106 LEU A C 1
ATOM 852 O O . LEU A 1 106 ? -10.437 -13.390 19.746 1.00 87.62 106 LEU A O 1
ATOM 856 N N . LEU A 1 107 ? -9.505 -15.141 20.791 1.00 90.81 107 LEU A N 1
ATOM 857 C CA . LEU A 1 107 ? -9.893 -14.713 22.139 1.00 90.81 107 LEU A CA 1
ATOM 858 C C . LEU A 1 107 ? -9.222 -13.404 22.567 1.00 90.81 107 LEU A C 1
ATOM 860 O O . LEU A 1 107 ? -9.847 -12.606 23.262 1.00 90.81 107 LEU A O 1
ATOM 864 N N . CYS A 1 108 ? -7.979 -13.173 22.134 1.00 89.62 108 CYS A N 1
ATOM 865 C CA . CYS A 1 108 ? -7.277 -11.916 22.384 1.00 89.62 108 CYS A CA 1
ATOM 866 C C . CYS A 1 108 ? -8.040 -10.771 21.705 1.00 89.62 108 CYS A C 1
ATOM 868 O O . CYS A 1 108 ? -8.481 -9.835 22.370 1.00 89.62 108 CYS A O 1
ATOM 870 N N . HIS A 1 109 ? -8.297 -10.912 20.400 1.00 88.25 109 HIS A N 1
ATOM 871 C CA . HIS A 1 109 ? -9.014 -9.902 19.623 1.00 88.25 109 HIS A CA 1
ATOM 872 C C . HIS A 1 109 ? -10.440 -9.670 20.124 1.00 88.25 109 HIS A C 1
ATOM 874 O O . HIS A 1 109 ? -10.851 -8.522 20.237 1.00 88.25 109 HIS A O 1
ATOM 880 N N . LEU A 1 110 ? -11.188 -10.723 20.467 1.00 91.31 110 LEU A N 1
ATOM 881 C CA . LEU A 1 110 ? -12.538 -10.580 21.019 1.00 91.31 110 LEU A CA 1
ATOM 882 C C . LEU A 1 110 ? -12.529 -9.802 22.333 1.00 91.31 110 LEU A C 1
ATOM 884 O O . LEU A 1 110 ? -13.336 -8.893 22.502 1.00 91.31 110 LEU A O 1
ATOM 888 N N . ARG A 1 111 ? -11.610 -10.125 23.250 1.00 92.38 111 ARG A N 1
ATOM 889 C CA . ARG A 1 111 ? -11.483 -9.404 24.521 1.00 92.38 111 ARG A CA 1
ATOM 890 C C . ARG A 1 111 ? -11.139 -7.934 24.293 1.00 92.38 111 ARG A C 1
ATOM 892 O O . ARG A 1 111 ? -11.751 -7.070 24.910 1.00 92.38 111 ARG A O 1
ATOM 899 N N . GLU A 1 112 ? -10.185 -7.655 23.411 1.00 91.00 112 GLU A N 1
ATOM 900 C CA . GLU A 1 112 ? -9.764 -6.287 23.104 1.00 91.00 112 GLU A CA 1
ATOM 901 C C . GLU A 1 112 ? -10.902 -5.479 22.459 1.00 91.00 112 GLU A C 1
ATOM 903 O O . GLU A 1 112 ? -11.227 -4.390 22.928 1.00 91.00 112 GLU A O 1
ATOM 908 N N . LEU A 1 113 ? -11.582 -6.047 21.458 1.00 91.38 113 LEU A N 1
ATOM 909 C CA . LEU A 1 113 ? -12.724 -5.420 20.790 1.00 91.38 113 LEU A CA 1
ATOM 910 C C . LEU A 1 113 ? -13.883 -5.147 21.751 1.00 91.38 113 LEU A C 1
ATOM 912 O O . LEU A 1 113 ? -14.458 -4.062 21.706 1.00 91.38 113 LEU A O 1
ATOM 916 N N . LEU A 1 114 ? -14.218 -6.102 22.626 1.00 94.06 114 LEU A N 1
ATOM 917 C CA . LEU A 1 114 ? -15.284 -5.934 23.615 1.00 94.06 114 LEU A CA 1
ATOM 918 C C . LEU A 1 114 ? -14.944 -4.844 24.629 1.00 94.06 114 LEU A C 1
ATOM 920 O O . LEU A 1 114 ? -15.786 -3.995 24.901 1.00 94.06 114 LEU A O 1
ATOM 924 N N . ASN A 1 115 ? -13.715 -4.827 25.147 1.00 93.75 115 ASN A N 1
ATOM 925 C CA . ASN A 1 115 ? -13.286 -3.799 26.092 1.00 93.75 115 ASN A CA 1
ATOM 926 C C . ASN A 1 115 ? -13.370 -2.402 25.469 1.00 93.75 115 ASN A C 1
ATOM 928 O O . ASN A 1 115 ? -13.916 -1.486 26.077 1.00 93.75 115 ASN A O 1
ATOM 932 N N . VAL A 1 116 ? -12.879 -2.245 24.237 1.00 94.00 116 VAL A N 1
ATOM 933 C CA . VAL A 1 116 ? -12.915 -0.951 23.549 1.00 94.00 116 VAL A CA 1
ATOM 934 C C . VAL A 1 116 ? -14.347 -0.545 23.187 1.00 94.00 116 VAL A C 1
ATOM 936 O O . VAL A 1 116 ? -14.689 0.631 23.311 1.00 94.00 116 VAL A O 1
ATOM 939 N N . LEU A 1 117 ? -15.204 -1.492 22.792 1.00 95.25 117 LEU A N 1
ATOM 940 C CA . LEU A 1 117 ? -16.623 -1.231 22.545 1.00 95.25 117 LEU A CA 1
ATOM 941 C C . LEU A 1 117 ? -17.336 -0.758 23.817 1.00 95.25 117 LEU A C 1
ATOM 943 O O . LEU A 1 117 ? -18.059 0.232 23.767 1.00 95.25 117 LEU A O 1
ATOM 947 N N . LEU A 1 118 ? -17.117 -1.434 24.949 1.00 96.25 118 LEU A N 1
ATOM 948 C CA . LEU A 1 118 ? -17.709 -1.058 26.234 1.00 96.25 118 LEU A CA 1
ATOM 949 C C . LEU A 1 118 ? -17.266 0.345 26.657 1.00 96.25 118 LEU A C 1
ATOM 951 O O . LEU A 1 118 ? -18.117 1.171 26.973 1.00 96.25 118 LEU A O 1
ATOM 955 N N . SER A 1 119 ? -15.968 0.653 26.568 1.00 95.56 119 SER A N 1
ATOM 956 C CA . SER A 1 119 ? -15.465 2.004 26.850 1.00 95.56 119 SER A CA 1
ATOM 957 C C . SER A 1 119 ? -16.023 3.057 25.886 1.00 95.56 119 SER A C 1
ATOM 959 O O . SER A 1 119 ? -16.313 4.177 26.298 1.00 95.56 119 SER A O 1
ATOM 961 N N . GLY A 1 120 ? -16.196 2.716 24.606 1.00 95.56 120 GLY A N 1
ATOM 962 C CA . GLY A 1 120 ? -16.787 3.616 23.613 1.00 95.56 120 GLY A CA 1
ATOM 963 C C . GLY A 1 120 ? -18.266 3.902 23.871 1.00 95.56 120 GLY A C 1
ATOM 964 O O . GLY A 1 120 ? -18.703 5.042 23.711 1.00 95.56 120 GLY A O 1
ATOM 965 N N . LEU A 1 121 ? -19.020 2.888 24.304 1.00 96.00 121 LEU A N 1
ATOM 966 C CA . LEU A 1 121 ? -20.421 3.017 24.705 1.00 96.00 121 LEU A CA 1
ATOM 967 C C . LEU A 1 121 ? -20.564 3.858 25.972 1.00 96.00 121 LEU A C 1
ATOM 969 O O . LEU A 1 121 ? -21.335 4.811 25.972 1.00 96.00 121 LEU A O 1
ATOM 973 N N . GLU A 1 122 ? -19.802 3.541 27.020 1.00 96.56 122 GLU A N 1
ATOM 974 C CA . GLU A 1 122 ? -19.800 4.288 28.281 1.00 96.56 122 GLU A CA 1
ATOM 975 C C . GLU A 1 122 ? -19.486 5.768 28.044 1.00 96.56 122 GLU A C 1
ATOM 977 O O . GLU A 1 122 ? -20.214 6.642 28.513 1.00 96.56 122 GLU A O 1
ATOM 982 N N . ARG A 1 123 ? -18.462 6.053 27.229 1.00 95.44 123 ARG A N 1
ATOM 983 C CA . ARG A 1 123 ? -18.103 7.418 26.846 1.00 95.44 123 ARG A CA 1
ATOM 984 C C . ARG A 1 123 ? -19.231 8.135 26.103 1.00 95.44 123 ARG A C 1
ATOM 986 O O . ARG A 1 123 ? -19.554 9.256 26.477 1.00 95.44 123 ARG A O 1
ATOM 993 N N . ASN A 1 124 ? -19.815 7.520 25.069 1.00 94.88 124 ASN A N 1
ATOM 994 C CA . ASN A 1 124 ? -20.891 8.156 24.296 1.00 94.88 124 ASN A CA 1
ATOM 995 C C . ASN A 1 124 ? -22.121 8.429 25.172 1.00 94.88 124 ASN A C 1
ATOM 997 O O . ASN A 1 124 ? -22.689 9.512 25.101 1.00 94.88 124 ASN A O 1
ATOM 1001 N N . ILE A 1 125 ? -22.497 7.483 26.039 1.00 94.62 125 ILE A N 1
ATOM 1002 C CA . ILE A 1 125 ? -23.606 7.662 26.985 1.00 94.62 125 ILE A CA 1
ATOM 1003 C C . ILE A 1 125 ? -23.308 8.820 27.941 1.00 94.62 125 ILE A C 1
ATOM 1005 O O . ILE A 1 125 ? -24.167 9.670 28.155 1.00 94.62 125 ILE A O 1
ATOM 1009 N N . PHE A 1 126 ? -22.098 8.879 28.498 1.00 95.31 126 PHE A N 1
ATOM 1010 C CA . PHE A 1 126 ? -21.708 9.946 29.415 1.00 95.31 126 PHE A CA 1
ATOM 1011 C C . PHE A 1 126 ? -21.687 11.326 28.740 1.00 95.31 126 PHE A C 1
ATOM 1013 O O . PHE A 1 126 ? -22.166 12.301 29.315 1.00 95.31 126 PHE A O 1
ATOM 1020 N N . GLU A 1 127 ? -21.159 11.418 27.516 1.00 93.06 127 GLU A N 1
ATOM 1021 C CA . GLU A 1 127 ? -21.150 12.658 26.731 1.00 93.06 127 GLU A CA 1
ATOM 1022 C C . GLU A 1 127 ? -22.575 13.118 26.381 1.00 93.06 127 GLU A C 1
ATOM 1024 O O . GLU A 1 127 ? -22.878 14.303 26.522 1.00 93.06 127 GLU A O 1
ATOM 1029 N N . GLU A 1 128 ? -23.467 12.196 26.003 1.00 92.56 128 GLU A N 1
ATOM 1030 C CA . GLU A 1 128 ? -24.877 12.505 25.737 1.00 92.56 128 GLU A CA 1
ATOM 1031 C C . GLU A 1 128 ? -25.634 12.943 26.993 1.00 92.56 128 GLU A C 1
ATOM 1033 O O . GLU A 1 128 ? -26.354 13.938 26.942 1.00 92.56 128 GLU A O 1
ATOM 1038 N N . LEU A 1 129 ? -25.452 12.250 28.123 1.00 93.94 129 LEU A N 1
ATOM 1039 C CA . LEU A 1 129 ? -26.067 12.626 29.400 1.00 93.94 129 LEU A CA 1
ATOM 1040 C C . LEU A 1 129 ? -25.644 14.036 29.805 1.00 93.94 129 LEU A C 1
ATOM 1042 O O . LEU A 1 129 ? -26.491 14.893 30.049 1.00 93.94 129 LEU A O 1
ATOM 1046 N N . LYS A 1 130 ? -24.337 14.308 29.771 1.00 93.88 130 LYS A N 1
ATOM 1047 C CA . LYS A 1 130 ? -23.797 15.631 30.075 1.00 93.88 130 LYS A CA 1
ATOM 1048 C C . LYS A 1 130 ? -24.346 16.702 29.134 1.00 93.88 130 LYS A C 1
ATOM 1050 O O . LYS A 1 130 ? -24.591 17.821 29.573 1.00 93.88 130 LYS A O 1
ATOM 1055 N N . LEU A 1 131 ? -24.515 16.402 27.846 1.00 91.56 131 LEU A N 1
ATOM 1056 C CA . LEU A 1 131 ? -25.112 17.354 26.912 1.00 91.56 131 LEU A CA 1
ATOM 1057 C C . LEU A 1 131 ? -26.577 17.621 27.274 1.00 91.56 131 LEU A C 1
ATOM 1059 O O . LEU A 1 131 ? -26.958 18.782 27.363 1.00 91.56 131 LEU A O 1
ATOM 1063 N N . SER A 1 132 ? -27.354 16.571 27.555 1.00 93.06 132 SER A N 1
ATOM 1064 C CA . SER A 1 132 ? -28.777 16.678 27.902 1.00 93.06 132 SER A CA 1
ATOM 1065 C C . SER A 1 132 ? -29.040 17.462 29.194 1.00 93.06 132 SER A C 1
ATOM 1067 O O . SER A 1 132 ? -30.029 18.176 29.275 1.00 93.06 132 SER A O 1
ATOM 1069 N N . GLU A 1 133 ? -28.137 17.394 30.178 1.00 93.81 133 GLU A N 1
ATOM 1070 C CA . GLU A 1 133 ? -28.246 18.151 31.436 1.00 93.81 133 GLU A CA 1
ATOM 1071 C C . GLU A 1 133 ? -27.994 19.658 31.266 1.00 93.81 133 GLU A C 1
ATOM 1073 O O . GLU A 1 133 ? -28.408 20.451 32.109 1.00 93.81 133 GLU A O 1
ATOM 1078 N N . ASN A 1 134 ? -27.298 20.062 30.200 1.00 92.06 134 ASN A N 1
ATOM 1079 C CA . ASN A 1 134 ? -26.888 21.449 29.972 1.00 92.06 134 ASN A CA 1
ATOM 1080 C C . ASN A 1 134 ? -27.784 22.204 28.981 1.00 92.06 134 ASN A C 1
ATOM 1082 O O . ASN A 1 134 ? -27.529 23.380 28.721 1.00 92.06 134 ASN A O 1
ATOM 1086 N N . VAL A 1 135 ? -28.798 21.548 28.415 1.00 94.88 135 VAL A N 1
ATOM 1087 C CA . VAL A 1 135 ? -29.694 22.136 27.411 1.00 94.88 135 VAL A CA 1
ATOM 1088 C C . VAL A 1 135 ? -31.150 21.986 27.828 1.00 94.88 135 VAL A C 1
ATOM 1090 O O . VAL A 1 135 ? -31.504 21.092 28.596 1.00 94.88 135 VAL A O 1
ATOM 1093 N N . SER A 1 136 ? -32.009 22.869 27.325 1.00 94.81 136 SER A N 1
ATOM 1094 C CA . SER A 1 136 ? -33.454 22.721 27.505 1.00 94.81 136 SER A CA 1
ATOM 1095 C C . SER A 1 136 ? -34.009 21.544 26.689 1.00 94.81 136 SER A C 1
ATOM 1097 O O . SER A 1 136 ? -33.384 21.074 25.738 1.00 94.81 136 SER A O 1
ATOM 1099 N N . GLU A 1 137 ? -35.209 21.070 27.033 1.00 92.50 137 GLU A N 1
ATOM 1100 C CA . GLU A 1 137 ? -35.866 19.956 26.330 1.00 92.50 137 GLU A CA 1
ATOM 1101 C C . GLU A 1 137 ? -36.140 20.281 24.847 1.00 92.50 137 GLU A C 1
ATOM 1103 O O . GLU A 1 137 ? -35.958 19.437 23.971 1.00 92.50 137 GLU A O 1
ATOM 1108 N N . GLU A 1 138 ? -36.490 21.534 24.549 1.00 91.38 138 GLU A N 1
ATOM 1109 C CA . GLU A 1 138 ? -36.736 22.030 23.188 1.00 91.38 138 GLU A CA 1
ATOM 1110 C C . GLU A 1 138 ? -35.449 22.059 22.343 1.00 91.38 138 GLU A C 1
ATOM 1112 O O . GLU A 1 138 ? -35.437 21.651 21.177 1.00 91.38 138 GLU A O 1
ATOM 1117 N N . GLU A 1 139 ? -34.337 22.494 22.941 1.00 92.19 139 GLU A N 1
ATOM 1118 C CA . GLU A 1 139 ? -33.022 22.476 22.296 1.00 92.19 139 GLU A CA 1
ATOM 1119 C C . GLU A 1 139 ? -32.524 21.043 22.095 1.00 92.19 139 GLU A C 1
ATOM 1121 O O . GLU A 1 139 ? -32.029 20.713 21.015 1.00 92.19 139 GLU A O 1
ATOM 1126 N N . TRP A 1 140 ? -32.701 20.172 23.093 1.00 93.19 140 TRP A N 1
ATOM 1127 C CA . TRP A 1 140 ? -32.315 18.764 23.023 1.00 93.19 140 TRP A CA 1
ATOM 1128 C C . TRP A 1 140 ? -32.972 18.040 21.851 1.00 93.19 140 TRP A C 1
ATOM 1130 O O . TRP A 1 140 ? -32.295 17.330 21.105 1.00 93.19 140 TRP A O 1
ATOM 1140 N N . GLU A 1 141 ? -34.272 18.252 21.638 1.00 90.38 141 GLU A N 1
ATOM 1141 C CA . GLU A 1 141 ? -34.994 17.649 20.515 1.00 90.38 141 GLU A CA 1
ATOM 1142 C C . GLU A 1 141 ? -34.417 18.052 19.151 1.00 90.38 141 GLU A C 1
ATOM 1144 O O . GLU A 1 141 ? -34.494 17.271 18.199 1.00 90.38 141 GLU A O 1
ATOM 1149 N N . THR A 1 142 ? -33.775 19.220 19.076 1.00 91.56 142 THR A N 1
ATOM 1150 C CA . THR A 1 142 ? -33.120 19.724 17.864 1.00 91.56 142 THR A CA 1
ATOM 1151 C C . THR A 1 142 ? -31.696 19.185 17.695 1.00 91.56 142 THR A C 1
ATOM 1153 O O . THR A 1 142 ? -31.287 18.896 16.571 1.00 91.56 142 THR A O 1
ATOM 1156 N N . ILE A 1 143 ? -30.928 19.045 18.783 1.00 90.69 143 ILE A N 1
ATOM 1157 C CA . ILE A 1 143 ? -29.483 18.741 18.719 1.00 90.69 143 ILE A CA 1
ATOM 1158 C C . ILE A 1 143 ? -29.117 17.286 19.033 1.00 90.69 143 ILE A C 1
ATOM 1160 O O . ILE A 1 143 ? -27.952 16.910 18.886 1.00 90.69 143 ILE A O 1
ATOM 1164 N N . LYS A 1 144 ? -30.063 16.466 19.507 1.00 92.38 144 LYS A N 1
ATOM 1165 C CA . LYS A 1 144 ? -29.769 15.086 19.907 1.00 92.38 144 LYS A CA 1
ATOM 1166 C C . LYS A 1 144 ? -29.153 14.281 18.748 1.00 92.38 144 LYS A C 1
ATOM 1168 O O . LYS A 1 144 ? -29.661 14.337 17.625 1.00 92.38 144 LYS A O 1
ATOM 1173 N N . PRO A 1 145 ? -28.114 13.464 19.001 1.00 91.56 145 PRO A N 1
ATOM 1174 C CA . PRO A 1 145 ? -27.474 12.678 17.952 1.00 91.56 145 PRO A CA 1
ATOM 1175 C C . PRO A 1 145 ? -28.424 11.669 17.301 1.00 91.56 145 PRO A C 1
ATOM 1177 O O . PRO A 1 145 ? -29.196 10.970 17.978 1.00 91.56 145 PRO A O 1
ATOM 1180 N N . LEU A 1 146 ? -28.313 11.502 15.982 1.00 93.75 146 LEU A N 1
ATOM 1181 C CA . LEU A 1 146 ? -29.009 10.429 15.284 1.00 93.75 146 LEU A CA 1
ATOM 1182 C C . LEU A 1 146 ? -28.356 9.077 15.591 1.00 93.75 146 LEU A C 1
ATOM 1184 O O . LEU A 1 146 ? -27.202 8.967 16.009 1.00 93.75 146 LEU A O 1
ATOM 1188 N N . LYS A 1 147 ? -29.089 7.987 15.336 1.00 94.00 147 LYS A N 1
ATOM 1189 C CA . LYS A 1 147 ? -28.547 6.623 15.482 1.00 94.00 147 LYS A CA 1
ATOM 1190 C C . LYS A 1 147 ? -27.303 6.389 14.610 1.00 94.00 147 LYS A C 1
ATOM 1192 O O . LYS A 1 147 ? -26.423 5.631 15.009 1.00 94.00 147 LYS A O 1
ATOM 1197 N N . SER A 1 148 ? -27.236 7.016 13.434 1.00 95.06 148 SER A N 1
ATOM 1198 C CA . SER A 1 148 ? -26.065 6.980 12.549 1.00 95.06 148 SER A CA 1
ATOM 1199 C C . SER A 1 148 ? -24.841 7.613 13.197 1.00 95.06 148 SER A C 1
ATOM 1201 O O . SER A 1 148 ? -23.763 7.026 13.144 1.00 95.06 148 SER A O 1
ATOM 1203 N N . ASP A 1 149 ? -25.030 8.761 13.840 1.00 93.25 149 ASP A N 1
ATOM 1204 C CA . ASP A 1 149 ? -23.950 9.587 14.377 1.00 93.25 149 ASP A CA 1
ATOM 1205 C C . ASP A 1 149 ? -23.344 8.914 15.605 1.00 93.25 149 ASP A C 1
ATOM 1207 O O . ASP A 1 149 ? -22.127 8.804 15.719 1.00 93.25 149 ASP A O 1
ATOM 1211 N N . ARG A 1 150 ? -24.196 8.330 16.459 1.00 93.56 150 ARG A N 1
ATOM 1212 C CA . ARG A 1 150 ? -23.775 7.475 17.581 1.00 93.56 150 ARG A CA 1
ATOM 1213 C C . ARG A 1 150 ? -22.925 6.302 17.114 1.00 93.56 150 ARG A C 1
ATOM 1215 O O . ARG A 1 150 ? -21.865 6.028 17.671 1.00 93.56 150 ARG A O 1
ATOM 1222 N N . ARG A 1 151 ? -23.387 5.595 16.077 1.00 94.69 151 ARG A N 1
ATOM 1223 C CA . ARG A 1 151 ? -22.661 4.451 15.515 1.00 94.69 151 ARG A CA 1
ATOM 1224 C C . ARG A 1 151 ? -21.298 4.883 14.982 1.00 94.69 151 ARG A C 1
ATOM 1226 O O . ARG A 1 151 ? -20.312 4.206 15.259 1.00 94.69 151 ARG A O 1
ATOM 1233 N N . GLU A 1 152 ? -21.244 5.980 14.233 1.00 94.62 152 GLU A N 1
ATOM 1234 C CA . GLU A 1 152 ? -19.990 6.486 13.676 1.00 94.62 152 GLU A CA 1
ATOM 1235 C C . GLU A 1 152 ? -19.032 6.937 14.783 1.00 94.62 152 GLU A C 1
ATOM 1237 O O . GLU A 1 152 ? -17.881 6.513 14.791 1.00 94.62 152 GLU A O 1
ATOM 1242 N N . SER A 1 153 ? -19.521 7.688 15.774 1.00 94.12 153 SER A N 1
ATOM 1243 C CA . SER A 1 153 ? -18.749 8.115 16.949 1.00 94.12 153 SER A CA 1
ATOM 1244 C C . SER A 1 153 ? -18.109 6.927 17.674 1.00 94.12 153 SER A C 1
ATOM 1246 O O . SER A 1 153 ? -16.899 6.917 17.918 1.00 94.12 153 SER A O 1
ATOM 1248 N N . ILE A 1 154 ? -18.889 5.874 17.949 1.00 94.75 154 ILE A N 1
ATOM 1249 C CA . ILE A 1 154 ? -18.384 4.650 18.584 1.00 94.75 154 ILE A CA 1
ATOM 1250 C C . ILE A 1 154 ? -17.321 3.982 17.704 1.00 94.75 154 ILE A C 1
ATOM 1252 O O . ILE A 1 154 ? -16.252 3.641 18.203 1.00 94.75 154 ILE A O 1
ATOM 1256 N N . ILE A 1 155 ? -17.567 3.810 16.402 1.00 92.50 155 ILE A N 1
ATOM 1257 C CA . ILE A 1 155 ? -16.613 3.157 15.489 1.00 92.50 155 ILE A CA 1
ATOM 1258 C C . ILE A 1 155 ? -15.306 3.953 15.384 1.00 92.50 155 ILE A C 1
ATOM 1260 O O . ILE A 1 155 ? -14.224 3.362 15.425 1.00 92.50 155 ILE A O 1
ATOM 1264 N N . VAL A 1 156 ? -15.388 5.279 15.265 1.00 92.38 156 VAL A N 1
ATOM 1265 C CA . VAL A 1 156 ? -14.223 6.171 15.214 1.00 92.38 156 VAL A CA 1
ATOM 1266 C C . VAL A 1 156 ? -13.429 6.075 16.512 1.00 92.38 156 VAL A C 1
ATOM 1268 O O . VAL A 1 156 ? -12.213 5.875 16.466 1.00 92.38 156 VAL A O 1
ATOM 1271 N N . TYR A 1 157 ? -14.100 6.131 17.666 1.00 93.31 157 TYR A N 1
ATOM 1272 C CA . TYR A 1 157 ? -13.456 5.934 18.963 1.00 93.31 157 TYR A CA 1
ATOM 1273 C C . TYR A 1 157 ? -12.763 4.569 19.041 1.00 93.31 157 TYR A C 1
ATOM 1275 O O . TYR A 1 157 ? -11.592 4.495 19.418 1.00 93.31 157 TYR A O 1
ATOM 1283 N N . MET A 1 158 ? -13.448 3.497 18.626 1.00 91.31 158 MET A N 1
ATOM 1284 C CA . MET A 1 158 ? -12.892 2.147 18.640 1.00 91.31 158 MET A CA 1
ATOM 1285 C C . MET A 1 158 ? -11.625 2.046 17.787 1.00 91.31 158 MET A C 1
ATOM 1287 O O . MET A 1 158 ? -10.608 1.555 18.270 1.00 91.31 158 MET A O 1
ATOM 1291 N N . ARG A 1 159 ? -11.653 2.540 16.542 1.00 88.50 159 ARG A N 1
ATOM 1292 C CA . ARG A 1 159 ? -10.494 2.516 15.630 1.00 88.50 159 ARG A CA 1
ATOM 1293 C C . ARG A 1 159 ? -9.299 3.272 16.199 1.00 88.50 159 ARG 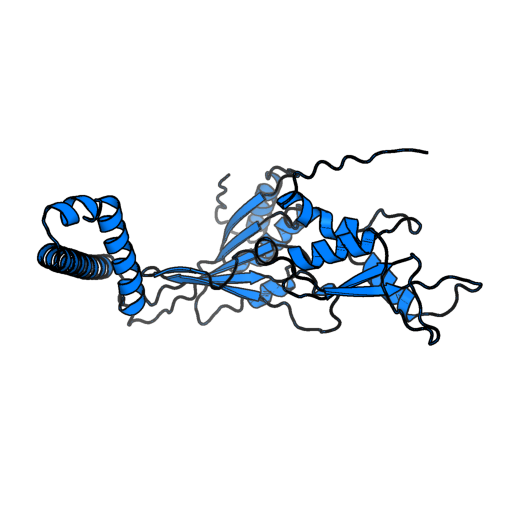A C 1
ATOM 1295 O O . ARG A 1 159 ? -8.179 2.765 16.155 1.00 88.50 159 ARG A O 1
ATOM 1302 N N . THR A 1 160 ? -9.537 4.463 16.741 1.00 89.62 160 THR A N 1
ATOM 1303 C CA . THR A 1 160 ? -8.484 5.284 17.349 1.00 89.62 160 THR A CA 1
ATOM 1304 C C . THR A 1 160 ? -7.879 4.568 18.552 1.00 89.62 160 THR A C 1
ATOM 1306 O O . THR A 1 160 ? -6.667 4.370 18.608 1.00 89.62 160 THR A O 1
ATOM 1309 N N . ARG A 1 161 ? -8.721 4.070 19.464 1.00 90.31 161 ARG A N 1
ATOM 1310 C CA . ARG A 1 161 ? -8.277 3.416 20.700 1.00 90.31 161 ARG A CA 1
ATOM 1311 C C . ARG A 1 161 ? -7.523 2.107 20.450 1.00 90.31 161 ARG A C 1
ATOM 1313 O O . ARG A 1 161 ? -6.496 1.871 21.083 1.00 90.31 161 ARG A O 1
ATOM 1320 N N . LEU A 1 162 ? -7.998 1.285 19.511 1.00 88.88 162 LEU A N 1
ATOM 1321 C CA . LEU A 1 162 ? -7.308 0.064 19.073 1.00 88.88 162 LEU A CA 1
ATOM 1322 C C . LEU A 1 162 ? -5.954 0.381 18.428 1.00 88.88 162 LEU A C 1
ATOM 1324 O O . LEU A 1 162 ? -4.998 -0.365 18.604 1.00 88.88 162 LEU A O 1
ATOM 1328 N N . GLY A 1 163 ? -5.848 1.502 17.709 1.00 84.12 163 GLY A N 1
ATOM 1329 C CA . GLY A 1 163 ? -4.586 1.958 17.131 1.00 84.12 163 GLY A CA 1
ATOM 1330 C C . GLY A 1 163 ? -3.551 2.427 18.161 1.00 84.12 163 GLY A C 1
ATOM 1331 O O . GLY A 1 163 ? -2.358 2.327 17.883 1.00 84.12 163 GLY A O 1
ATOM 1332 N N . GLU A 1 164 ? -3.990 2.937 19.314 1.00 86.00 164 GLU A N 1
ATOM 1333 C CA . GLU A 1 164 ? -3.120 3.469 20.374 1.00 86.00 164 GLU A CA 1
ATOM 1334 C C . GLU A 1 164 ? -2.658 2.401 21.372 1.00 86.00 164 GLU A C 1
ATOM 1336 O O . GLU A 1 164 ? -1.488 2.371 21.745 1.00 86.00 164 GLU A O 1
ATOM 1341 N N . ILE A 1 165 ? -3.582 1.555 21.840 1.00 84.00 165 ILE A N 1
ATOM 1342 C CA . ILE A 1 165 ? -3.358 0.655 22.989 1.00 84.00 165 ILE A CA 1
ATOM 1343 C C . ILE A 1 165 ? -3.532 -0.816 22.612 1.00 84.00 165 ILE A C 1
ATOM 1345 O O . ILE A 1 165 ? -3.232 -1.696 23.419 1.00 84.00 165 ILE A O 1
ATOM 1349 N N . GLY A 1 166 ? -3.993 -1.111 21.396 1.00 82.19 166 GLY A N 1
ATOM 1350 C CA . GLY A 1 166 ? -4.170 -2.488 20.966 1.00 82.19 166 GLY A CA 1
ATOM 1351 C C . GLY A 1 166 ? -2.866 -3.269 21.049 1.00 82.19 166 GLY A C 1
ATOM 1352 O O . GLY A 1 166 ? -1.807 -2.759 20.686 1.00 82.19 166 GLY A O 1
ATOM 1353 N N . THR A 1 167 ? -2.928 -4.493 21.573 1.00 85.56 167 THR A N 1
ATOM 1354 C CA . THR A 1 167 ? -1.747 -5.354 21.777 1.00 85.56 167 THR A CA 1
ATOM 1355 C C . THR A 1 167 ? -1.865 -6.659 21.004 1.00 85.56 167 THR A C 1
ATOM 1357 O O . THR A 1 167 ? -0.860 -7.182 20.515 1.00 85.56 167 THR A O 1
ATOM 1360 N N . CYS A 1 168 ? -3.091 -7.160 20.829 1.00 87.06 168 CYS A N 1
ATOM 1361 C CA . CYS A 1 168 ? -3.366 -8.412 20.148 1.00 87.06 168 CYS A CA 1
ATOM 1362 C C . CYS A 1 168 ? -3.001 -8.316 18.669 1.00 87.06 168 CYS A C 1
ATOM 1364 O O . CYS A 1 168 ? -3.645 -7.588 17.923 1.00 87.06 168 CYS A O 1
ATOM 1366 N N . GLY A 1 169 ? -2.015 -9.087 18.212 1.00 80.81 169 GLY A N 1
ATOM 1367 C CA . GLY A 1 169 ? -1.605 -9.177 16.813 1.00 80.81 169 GLY A CA 1
ATOM 1368 C C . GLY A 1 169 ? -0.687 -8.050 16.344 1.00 80.81 169 GLY A C 1
ATOM 1369 O O . GLY A 1 169 ? -0.518 -7.883 15.138 1.00 80.81 169 GLY A O 1
ATOM 1370 N N . ASN A 1 170 ? -0.080 -7.273 17.249 1.00 82.62 170 ASN A N 1
ATOM 1371 C CA . ASN A 1 170 ? 0.839 -6.184 16.881 1.00 82.62 170 ASN A CA 1
ATOM 1372 C C . ASN A 1 170 ? 2.081 -6.659 16.119 1.00 82.62 170 ASN A C 1
ATOM 1374 O O . ASN A 1 170 ? 2.712 -5.877 15.410 1.00 82.62 170 ASN A O 1
ATOM 1378 N N . CYS A 1 171 ? 2.411 -7.945 16.228 1.00 84.31 171 CYS A N 1
ATOM 1379 C CA . CYS A 1 171 ? 3.481 -8.550 15.452 1.00 84.31 171 CYS A CA 1
ATOM 1380 C C . CYS A 1 171 ? 3.115 -8.768 13.980 1.00 84.31 171 CYS A C 1
ATOM 1382 O O . CYS A 1 171 ? 4.018 -8.995 13.181 1.00 84.31 171 CYS A O 1
ATOM 1384 N N . LYS A 1 172 ? 1.828 -8.731 13.603 1.00 86.81 172 LYS A N 1
ATOM 1385 C CA . LYS A 1 172 ? 1.381 -8.887 12.216 1.00 86.81 172 LYS A CA 1
ATOM 1386 C C . LYS A 1 172 ? 1.205 -7.519 11.580 1.00 86.81 172 LYS A C 1
ATOM 1388 O O . LYS A 1 172 ? 0.282 -6.776 11.906 1.00 86.81 172 LYS A O 1
ATOM 1393 N N . SER A 1 173 ? 2.101 -7.191 10.659 1.00 89.19 173 SER A N 1
ATOM 1394 C CA . SER A 1 173 ? 2.060 -5.921 9.946 1.00 89.19 173 SER A CA 1
ATOM 1395 C C . SER A 1 173 ? 2.465 -6.100 8.497 1.00 89.19 173 SER A C 1
ATOM 1397 O O . SER A 1 173 ? 3.241 -6.995 8.158 1.00 89.19 173 SER A O 1
ATOM 1399 N N . TRP A 1 174 ? 1.913 -5.243 7.654 1.00 92.00 174 TRP A N 1
ATOM 1400 C CA . TRP A 1 174 ? 2.207 -5.198 6.236 1.00 92.00 174 TRP A CA 1
ATOM 1401 C C . TRP A 1 174 ? 2.640 -3.792 5.866 1.00 92.00 174 TRP A C 1
ATOM 1403 O O . TRP A 1 174 ? 2.125 -2.811 6.407 1.00 92.00 174 TRP A O 1
ATOM 1413 N N . LEU A 1 175 ? 3.594 -3.700 4.955 1.00 92.62 175 LEU A N 1
ATOM 1414 C CA . LEU A 1 175 ? 4.120 -2.446 4.448 1.00 92.62 175 LEU A CA 1
ATOM 1415 C C . LEU A 1 175 ? 3.717 -2.315 2.983 1.00 92.62 175 LEU A C 1
ATOM 1417 O O . LEU A 1 175 ? 3.969 -3.226 2.199 1.00 92.62 175 LEU A O 1
ATOM 1421 N N . ALA A 1 176 ? 3.085 -1.199 2.633 1.00 93.25 176 ALA A N 1
ATOM 1422 C CA . ALA A 1 176 ? 2.822 -0.838 1.250 1.00 93.25 176 ALA A CA 1
ATOM 1423 C C . ALA A 1 176 ? 3.970 0.041 0.754 1.00 93.25 176 ALA A C 1
ATOM 1425 O O . ALA A 1 176 ? 4.303 1.060 1.371 1.00 93.25 176 ALA A O 1
ATOM 1426 N N . VAL A 1 177 ? 4.594 -0.396 -0.332 1.00 92.62 177 VAL A N 1
ATOM 1427 C CA . VAL A 1 177 ? 5.768 0.227 -0.925 1.00 92.62 177 VAL A CA 1
ATOM 1428 C C . VAL A 1 177 ? 5.526 0.386 -2.417 1.00 92.62 177 VAL A C 1
ATOM 1430 O O . VAL A 1 177 ? 5.247 -0.595 -3.096 1.00 92.62 177 VAL A O 1
ATOM 1433 N N . SER A 1 178 ? 5.660 1.595 -2.940 1.00 91.31 178 SER A N 1
ATOM 1434 C CA . SER A 1 178 ? 5.353 1.889 -4.340 1.00 91.31 178 SER A CA 1
ATOM 1435 C C . SER A 1 178 ? 6.581 2.371 -5.084 1.00 91.31 178 SER A C 1
ATOM 1437 O O . SER A 1 178 ? 7.424 3.079 -4.531 1.00 91.31 178 SER A O 1
ATOM 1439 N N . ALA A 1 179 ? 6.677 1.988 -6.352 1.00 88.06 179 ALA A N 1
ATOM 1440 C CA . ALA A 1 179 ? 7.768 2.409 -7.207 1.00 88.06 179 ALA A CA 1
ATOM 1441 C C . ALA A 1 179 ? 7.538 3.816 -7.757 1.00 88.06 179 ALA A C 1
ATOM 1443 O O . ALA A 1 179 ? 6.469 4.133 -8.281 1.00 88.06 179 ALA A O 1
ATOM 1444 N N . ILE A 1 180 ? 8.574 4.652 -7.669 1.00 82.25 180 ILE A N 1
ATOM 1445 C CA . ILE A 1 180 ? 8.632 5.939 -8.358 1.00 82.25 180 ILE A CA 1
ATOM 1446 C C . ILE A 1 180 ? 9.642 5.793 -9.487 1.00 82.25 180 ILE A C 1
ATOM 1448 O O . ILE A 1 180 ? 10.822 5.549 -9.255 1.00 82.25 180 ILE A O 1
ATOM 1452 N N . ARG A 1 181 ? 9.138 5.894 -10.715 1.00 74.88 181 ARG A N 1
ATOM 1453 C CA . ARG A 1 181 ? 9.852 5.686 -11.977 1.00 74.88 181 ARG A CA 1
ATOM 1454 C C . ARG A 1 181 ? 9.364 6.674 -13.034 1.00 74.88 181 ARG A C 1
ATOM 1456 O O . ARG A 1 181 ? 9.236 6.326 -14.190 1.00 74.88 181 ARG A O 1
ATOM 1463 N N . TRP A 1 182 ? 8.974 7.875 -12.625 1.00 75.25 182 TRP A N 1
ATOM 1464 C CA . TRP A 1 182 ? 8.574 8.911 -13.572 1.00 75.25 182 TRP A CA 1
ATOM 1465 C C . TRP A 1 182 ? 9.461 10.133 -13.368 1.00 75.25 182 TRP A C 1
ATOM 1467 O O . TRP A 1 182 ? 9.693 10.561 -12.235 1.00 75.25 182 TRP A O 1
ATOM 1477 N N . GLY A 1 183 ? 9.990 10.661 -14.463 1.00 67.31 183 GLY A N 1
ATOM 1478 C CA . GLY A 1 183 ? 10.970 11.732 -14.512 1.00 67.31 183 GLY A CA 1
ATOM 1479 C C . GLY A 1 183 ? 12.403 11.314 -14.165 1.00 67.31 183 GLY A C 1
ATOM 1480 O O . GLY A 1 183 ? 13.260 12.190 -14.127 1.00 67.31 183 GLY A O 1
ATOM 1481 N N . ILE A 1 184 ? 12.690 10.034 -13.880 1.00 71.44 184 ILE A N 1
ATOM 1482 C CA . ILE A 1 184 ? 14.006 9.629 -13.343 1.00 71.44 184 ILE A CA 1
ATOM 1483 C C . ILE A 1 184 ? 15.045 9.505 -14.455 1.00 71.44 184 ILE A C 1
ATOM 1485 O O . ILE A 1 184 ? 16.184 9.926 -14.273 1.00 71.44 184 ILE A O 1
ATOM 1489 N N . GLU A 1 185 ? 14.668 8.986 -15.623 1.00 69.94 185 GLU A N 1
ATOM 1490 C CA . GLU A 1 185 ? 15.593 8.835 -16.760 1.00 69.94 185 GLU A CA 1
ATOM 1491 C C . GLU A 1 185 ? 16.178 10.169 -17.261 1.00 69.94 185 GLU A C 1
ATOM 1493 O O . GLU A 1 185 ? 17.246 10.192 -17.889 1.00 69.94 185 GLU A O 1
ATOM 1498 N N .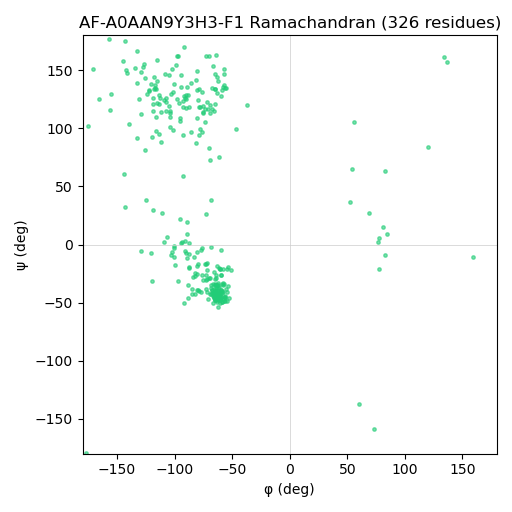 PHE A 1 186 ? 15.500 11.275 -16.948 1.00 67.19 186 PHE A N 1
ATOM 1499 C CA . PHE A 1 186 ? 15.896 12.637 -17.298 1.00 67.19 186 PHE A CA 1
ATOM 1500 C C . PHE A 1 186 ? 16.768 13.323 -16.241 1.00 67.19 186 PHE A C 1
ATOM 1502 O O . PHE A 1 186 ? 17.254 14.427 -16.478 1.00 67.19 186 PHE A O 1
ATOM 1509 N N . GLN A 1 187 ? 16.983 12.693 -15.087 1.00 66.50 187 GLN A N 1
ATOM 1510 C CA . GLN A 1 187 ? 17.864 13.221 -14.053 1.00 66.50 187 GLN A CA 1
ATOM 1511 C C . GLN A 1 187 ? 19.296 12.735 -14.272 1.00 66.50 187 GLN A C 1
ATOM 1513 O O . GLN A 1 187 ? 19.552 11.562 -14.543 1.00 66.50 187 GLN A O 1
ATOM 1518 N N . GLU A 1 188 ? 20.259 13.648 -14.142 1.00 57.47 188 GLU A N 1
ATOM 1519 C CA . GLU A 1 188 ? 21.691 13.318 -14.204 1.00 57.47 188 GLU A CA 1
ATOM 1520 C C . GLU A 1 188 ? 22.168 12.554 -12.960 1.00 57.47 188 GLU A C 1
ATOM 1522 O O . GLU A 1 188 ? 23.236 11.940 -12.962 1.00 57.47 188 GLU A O 1
ATOM 1527 N N . THR A 1 189 ? 21.378 12.572 -11.886 1.00 55.62 189 THR A N 1
ATOM 1528 C CA . THR A 1 189 ? 21.706 11.897 -10.637 1.00 55.62 189 THR A CA 1
ATOM 1529 C C . THR A 1 189 ? 21.436 10.402 -10.753 1.00 55.62 189 THR A C 1
ATOM 1531 O O . THR A 1 189 ? 20.296 9.967 -10.882 1.00 55.62 189 THR A O 1
ATOM 1534 N N . THR A 1 190 ? 22.491 9.599 -10.610 1.00 51.69 190 THR A N 1
ATOM 1535 C CA . THR A 1 190 ? 22.463 8.132 -10.476 1.00 51.69 190 THR A CA 1
ATOM 1536 C C . THR A 1 190 ? 21.855 7.676 -9.145 1.00 51.69 190 THR A C 1
ATOM 1538 O O . THR A 1 190 ? 22.369 6.757 -8.504 1.00 51.69 190 THR A O 1
ATOM 1541 N N . THR A 1 191 ? 20.813 8.344 -8.649 1.00 54.66 191 THR A N 1
ATOM 1542 C CA . THR A 1 191 ? 20.129 7.879 -7.448 1.00 54.66 191 THR A CA 1
ATOM 1543 C C . THR A 1 191 ? 19.391 6.594 -7.803 1.00 54.66 191 THR A C 1
ATOM 1545 O O . THR A 1 191 ? 18.564 6.606 -8.719 1.00 54.66 191 THR A O 1
ATOM 1548 N N . PRO A 1 192 ? 19.708 5.472 -7.130 1.00 55.94 192 PRO A N 1
ATOM 1549 C CA . PRO A 1 192 ? 19.041 4.212 -7.388 1.00 55.94 192 PRO A CA 1
ATOM 1550 C C . PRO A 1 192 ? 17.543 4.394 -7.178 1.00 55.94 192 PRO A C 1
ATOM 1552 O O . PRO A 1 192 ? 17.103 5.185 -6.342 1.00 55.94 192 PRO A O 1
ATOM 1555 N N . THR A 1 193 ? 16.781 3.665 -7.982 1.00 61.19 193 THR A N 1
ATOM 1556 C CA . THR A 1 193 ? 15.328 3.602 -7.954 1.00 61.19 193 THR A CA 1
ATOM 1557 C C . THR A 1 193 ? 14.779 3.660 -6.536 1.00 61.19 193 THR A C 1
ATOM 1559 O O . THR A 1 193 ? 15.061 2.777 -5.727 1.00 61.19 193 THR A O 1
ATOM 1562 N N . GLN A 1 194 ? 13.964 4.669 -6.243 1.00 73.50 194 GLN A N 1
ATOM 1563 C CA . GLN A 1 194 ? 13.407 4.822 -4.908 1.00 73.50 194 GLN A CA 1
ATOM 1564 C C . GLN A 1 194 ? 12.027 4.179 -4.856 1.00 73.50 194 GLN A C 1
ATOM 1566 O O . GLN A 1 194 ? 11.037 4.678 -5.394 1.00 73.50 194 GLN A O 1
ATOM 1571 N N . LEU A 1 195 ? 11.986 3.027 -4.200 1.00 87.12 195 LEU A N 1
ATOM 1572 C CA . LEU A 1 195 ? 10.761 2.499 -3.639 1.00 87.12 195 LEU A CA 1
ATOM 1573 C C . LEU A 1 195 ? 10.394 3.356 -2.426 1.00 87.12 195 LEU A C 1
ATOM 1575 O O . LEU A 1 195 ? 11.186 3.485 -1.494 1.00 87.12 195 LEU A O 1
ATOM 1579 N N . ILE A 1 196 ? 9.202 3.944 -2.427 1.00 88.75 196 ILE A N 1
ATOM 1580 C CA . ILE A 1 196 ? 8.732 4.759 -1.308 1.00 88.75 196 ILE A CA 1
ATOM 1581 C C . ILE A 1 196 ? 7.700 4.013 -0.484 1.00 88.75 196 ILE A C 1
ATOM 1583 O O . ILE A 1 196 ? 6.873 3.267 -1.004 1.00 88.75 196 ILE A O 1
ATOM 1587 N N . GLN A 1 197 ? 7.704 4.248 0.820 1.00 91.19 197 GLN A N 1
ATOM 1588 C CA . GLN A 1 197 ? 6.647 3.748 1.682 1.00 91.19 197 GLN A CA 1
ATOM 1589 C C . GLN A 1 197 ? 5.376 4.586 1.487 1.00 91.19 197 GLN A C 1
ATOM 1591 O O . GLN A 1 197 ? 5.330 5.758 1.858 1.00 91.19 197 GLN A O 1
ATOM 1596 N N . THR A 1 198 ? 4.326 3.968 0.953 1.00 91.88 198 THR A N 1
ATOM 1597 C CA . THR A 1 198 ? 3.028 4.617 0.703 1.00 91.88 198 THR A CA 1
ATOM 1598 C C . THR A 1 198 ? 1.999 4.306 1.778 1.00 91.88 198 THR A C 1
ATOM 1600 O O . THR A 1 198 ? 1.035 5.047 1.965 1.00 91.88 198 THR A O 1
ATOM 1603 N N . GLY A 1 199 ? 2.222 3.257 2.567 1.00 92.25 199 GLY A N 1
ATOM 1604 C CA . GLY A 1 199 ? 1.362 2.968 3.699 1.00 92.25 199 GLY A CA 1
ATOM 1605 C C . GLY A 1 199 ? 1.807 1.777 4.521 1.00 92.25 199 GLY A C 1
ATOM 1606 O O . GLY A 1 199 ? 2.814 1.123 4.261 1.00 92.25 199 GLY A O 1
ATOM 1607 N N . HIS A 1 200 ? 1.022 1.492 5.545 1.00 91.69 200 HIS A N 1
ATOM 1608 C CA . HIS A 1 200 ? 1.151 0.292 6.345 1.00 91.69 200 HIS A CA 1
ATOM 1609 C C . HIS A 1 200 ? -0.236 -0.220 6.711 1.00 91.69 200 HIS A C 1
ATOM 1611 O O . HIS A 1 200 ? -1.175 0.552 6.903 1.00 91.69 200 HIS A O 1
ATOM 1617 N N . TRP A 1 201 ? -0.366 -1.532 6.831 1.00 90.38 201 TRP A N 1
ATOM 1618 C CA . TRP A 1 201 ? -1.573 -2.164 7.332 1.00 90.38 201 TRP A CA 1
ATOM 1619 C C . TRP A 1 201 ? -1.250 -2.930 8.605 1.00 90.38 201 TRP A C 1
ATOM 1621 O O . TRP A 1 201 ? -0.265 -3.671 8.690 1.00 90.38 201 TRP A O 1
ATOM 1631 N N . LYS A 1 202 ? -2.100 -2.740 9.608 1.00 85.69 202 LYS A N 1
ATOM 1632 C CA . LYS A 1 202 ? -2.106 -3.520 10.842 1.00 85.69 202 LYS A CA 1
ATOM 1633 C C . LYS A 1 202 ? -3.520 -4.012 11.091 1.00 85.69 202 LYS A C 1
ATOM 1635 O O . LYS A 1 202 ? -4.482 -3.318 10.778 1.00 85.69 202 LYS A O 1
ATOM 1640 N N . MET A 1 203 ? -3.653 -5.178 11.708 1.00 79.19 203 MET A N 1
ATOM 1641 C CA . MET A 1 203 ? -4.967 -5.773 11.950 1.00 79.19 203 MET A CA 1
ATOM 1642 C C . MET A 1 203 ? -5.858 -4.912 12.867 1.00 79.19 203 MET A C 1
ATOM 1644 O O . MET A 1 203 ? -7.062 -4.854 12.649 1.00 79.19 203 MET A O 1
ATOM 1648 N N . GLN A 1 204 ? -5.279 -4.219 13.856 1.00 76.56 204 GLN A N 1
ATOM 1649 C CA . GLN A 1 204 ? -6.020 -3.404 14.834 1.00 76.56 204 GLN A CA 1
ATOM 1650 C C . GLN A 1 204 ? -6.416 -2.039 14.261 1.00 76.56 204 GLN A C 1
ATOM 1652 O O . GLN A 1 204 ? -7.501 -1.530 14.529 1.00 76.56 204 GLN A O 1
ATOM 1657 N N . ALA A 1 205 ? -5.516 -1.440 13.478 1.00 75.62 205 ALA A N 1
ATOM 1658 C CA . ALA A 1 205 ? -5.648 -0.067 12.995 1.00 75.62 205 ALA A CA 1
ATOM 1659 C C . ALA A 1 205 ? -6.159 0.032 11.546 1.00 75.62 205 ALA A C 1
ATOM 1661 O O . ALA A 1 205 ? -6.491 1.125 11.091 1.00 75.62 205 ALA A O 1
ATOM 1662 N N . GLY A 1 206 ? -6.208 -1.086 10.819 1.00 82.00 206 GLY A N 1
ATOM 1663 C CA . GLY A 1 206 ? -6.523 -1.124 9.396 1.00 82.00 206 GLY A CA 1
ATOM 1664 C C . GLY A 1 206 ? -5.385 -0.605 8.512 1.00 82.00 206 GLY A C 1
ATOM 1665 O O . GLY A 1 206 ? -4.215 -0.591 8.905 1.00 82.00 206 GLY A O 1
ATOM 1666 N N . LEU A 1 207 ? -5.743 -0.207 7.288 1.00 86.62 207 LEU A N 1
ATOM 1667 C CA . LEU A 1 207 ? -4.827 0.411 6.331 1.00 86.62 207 LEU A CA 1
ATOM 1668 C C . LEU A 1 207 ? -4.648 1.889 6.681 1.00 86.62 207 LEU A C 1
ATOM 1670 O O . LEU A 1 207 ? -5.621 2.638 6.729 1.00 86.62 207 LEU A O 1
ATOM 1674 N N . LYS A 1 208 ? -3.401 2.312 6.870 1.00 88.00 208 LYS A N 1
ATOM 1675 C CA . LYS A 1 208 ? -3.017 3.714 7.012 1.00 88.00 208 LYS A CA 1
ATOM 1676 C C . LYS A 1 208 ? -2.071 4.080 5.880 1.00 88.00 208 LYS A C 1
ATOM 1678 O O . LYS A 1 208 ? -0.965 3.546 5.789 1.00 88.00 208 LYS A O 1
ATOM 1683 N N . LEU A 1 209 ? -2.524 4.984 5.024 1.00 90.06 209 LEU A N 1
ATOM 1684 C CA . LEU A 1 209 ? -1.743 5.510 3.914 1.00 90.06 209 LEU A CA 1
ATOM 1685 C C . LEU A 1 209 ? -1.004 6.767 4.370 1.00 90.06 209 LEU A C 1
ATOM 1687 O O . LEU A 1 209 ? -1.611 7.667 4.946 1.00 90.06 209 LEU A O 1
ATOM 1691 N N . SER A 1 210 ? 0.305 6.800 4.146 1.00 89.75 210 SER A N 1
ATOM 1692 C CA . SER A 1 210 ? 1.113 8.020 4.252 1.00 89.75 210 SER A CA 1
ATOM 1693 C C . SER A 1 210 ? 1.132 8.794 2.935 1.00 89.75 210 SER A C 1
ATOM 1695 O O . SER A 1 210 ? 1.452 9.977 2.935 1.00 89.75 210 SER A O 1
ATOM 1697 N N . ASP A 1 211 ? 0.799 8.126 1.829 1.00 87.88 211 ASP A N 1
ATOM 1698 C CA . ASP A 1 211 ? 0.829 8.657 0.470 1.00 87.88 211 ASP A CA 1
ATOM 1699 C C . ASP A 1 211 ? -0.130 7.862 -0.440 1.00 87.88 211 ASP A C 1
ATOM 1701 O O . ASP A 1 211 ? -0.731 6.870 -0.019 1.00 87.88 211 ASP A O 1
ATOM 1705 N N . TYR A 1 212 ? -0.266 8.254 -1.705 1.00 87.12 212 TYR A N 1
ATOM 1706 C CA . TYR A 1 212 ? -1.010 7.485 -2.700 1.00 87.12 212 TYR A CA 1
ATOM 1707 C C . TYR A 1 212 ? -0.344 6.129 -2.970 1.00 87.12 212 TYR A C 1
ATOM 1709 O O . TYR A 1 212 ? 0.853 6.060 -3.231 1.00 87.12 212 TYR A O 1
ATOM 1717 N N . ILE A 1 213 ? -1.141 5.052 -2.996 1.00 86.31 213 ILE A N 1
ATOM 1718 C CA . ILE A 1 213 ? -0.685 3.687 -3.342 1.00 86.31 213 ILE A CA 1
ATOM 1719 C C . ILE A 1 213 ? -0.030 3.659 -4.732 1.00 86.31 213 ILE A C 1
ATOM 1721 O O . ILE A 1 213 ? 0.937 2.934 -4.947 1.00 86.31 213 ILE A O 1
ATOM 1725 N N . PHE A 1 214 ? -0.515 4.491 -5.654 1.00 87.00 214 PHE A N 1
ATOM 1726 C CA . PHE A 1 214 ? 0.092 4.725 -6.962 1.00 87.00 214 PHE A CA 1
ATOM 1727 C C . PHE A 1 214 ? 0.462 6.210 -7.080 1.00 87.00 214 PHE A C 1
ATOM 1729 O O . PHE A 1 214 ? -0.387 7.027 -7.453 1.00 87.00 214 PHE A O 1
ATOM 1736 N N . PRO A 1 215 ? 1.706 6.578 -6.719 1.00 78.94 215 PRO A N 1
ATOM 1737 C CA . PRO A 1 215 ? 2.135 7.969 -6.616 1.00 78.94 215 PRO A CA 1
ATOM 1738 C C . PRO A 1 215 ? 1.923 8.810 -7.872 1.00 78.94 215 PRO A C 1
ATOM 1740 O O . PRO A 1 215 ? 1.525 9.962 -7.749 1.00 78.94 215 PRO A O 1
ATOM 1743 N N . HIS A 1 216 ? 2.133 8.243 -9.062 1.00 75.38 216 HIS A N 1
ATOM 1744 C CA . HIS A 1 216 ? 2.025 8.986 -10.326 1.00 75.38 216 HIS A CA 1
ATOM 1745 C C . HIS A 1 216 ? 0.587 9.363 -10.679 1.00 75.38 216 HIS A C 1
ATOM 1747 O O . HIS A 1 216 ? 0.336 10.393 -11.294 1.00 75.38 216 HIS A O 1
ATOM 1753 N N . ILE A 1 217 ? -0.375 8.555 -10.236 1.00 74.81 217 ILE A N 1
ATOM 1754 C CA . ILE A 1 217 ? -1.794 8.741 -10.551 1.00 74.81 217 ILE A CA 1
ATOM 1755 C C . ILE A 1 217 ? -2.418 9.776 -9.614 1.00 74.81 217 ILE A C 1
ATOM 1757 O O . ILE A 1 217 ? -3.183 10.636 -10.045 1.00 74.81 217 ILE A O 1
ATOM 1761 N N . GLY A 1 218 ? -2.090 9.707 -8.320 1.00 70.88 218 GLY A N 1
ATOM 1762 C CA . GLY A 1 218 ? -2.627 10.634 -7.321 1.00 70.88 218 GLY A CA 1
ATOM 1763 C C . GLY A 1 218 ? -1.808 11.916 -7.143 1.00 70.88 218 GLY A C 1
ATOM 1764 O O . GLY A 1 218 ? -2.376 12.976 -6.887 1.00 70.88 218 GLY A O 1
ATOM 1765 N N . GLY A 1 219 ? -0.482 11.826 -7.271 1.00 70.19 219 GLY A N 1
ATOM 1766 C CA . GLY A 1 219 ? 0.476 12.898 -6.981 1.00 70.19 219 GLY A CA 1
ATOM 1767 C C . GLY A 1 219 ? 1.162 13.508 -8.207 1.00 70.19 219 GLY A C 1
ATOM 1768 O O . GLY A 1 219 ? 2.014 14.384 -8.037 1.00 70.19 219 GLY A O 1
ATOM 1769 N N . GLY A 1 220 ? 0.810 13.060 -9.418 1.00 75.88 220 GLY A N 1
ATOM 1770 C CA . GLY A 1 220 ? 1.425 13.511 -10.664 1.00 75.88 220 GLY A CA 1
ATOM 1771 C C . GLY A 1 220 ? 2.926 13.215 -10.702 1.00 75.88 220 GLY A C 1
ATOM 1772 O O . GLY A 1 220 ? 3.381 12.162 -10.267 1.00 75.88 220 GLY A O 1
ATOM 1773 N N . PHE A 1 221 ? 3.708 14.177 -11.175 1.00 72.62 221 PHE A N 1
ATOM 1774 C CA . PHE A 1 221 ? 5.161 14.086 -11.312 1.00 72.62 221 PHE A CA 1
ATOM 1775 C C . PHE A 1 221 ? 5.930 14.511 -10.057 1.00 72.62 221 PHE A C 1
ATOM 1777 O O . PHE A 1 221 ? 7.154 14.496 -10.072 1.00 72.62 221 PHE A O 1
ATOM 1784 N N . ARG A 1 222 ? 5.254 14.893 -8.966 1.00 76.38 222 ARG A N 1
ATOM 1785 C CA . ARG A 1 222 ? 5.860 15.101 -7.633 1.00 76.38 222 ARG A CA 1
ATOM 1786 C C . ARG A 1 222 ? 7.087 16.030 -7.582 1.00 76.38 222 ARG A C 1
ATOM 1788 O O . ARG A 1 222 ? 8.001 15.806 -6.793 1.00 76.38 222 ARG A O 1
ATOM 1795 N N . GLY A 1 223 ? 7.089 17.087 -8.383 1.00 73.75 223 GLY A N 1
ATOM 1796 C CA . GLY A 1 223 ? 8.134 18.108 -8.425 1.00 73.75 223 GLY A CA 1
ATOM 1797 C C . GLY A 1 223 ? 9.334 17.755 -9.304 1.00 73.75 223 GLY A C 1
ATOM 1798 O O . GLY A 1 223 ? 10.324 18.481 -9.276 1.00 73.75 223 GLY A O 1
ATOM 1799 N N . GLN A 1 224 ? 9.264 16.675 -10.089 1.00 76.69 224 GLN A N 1
ATOM 1800 C CA . GLN A 1 224 ? 10.341 16.295 -11.004 1.00 76.69 224 GLN A CA 1
ATOM 1801 C C . GLN A 1 224 ? 10.540 17.349 -12.103 1.00 76.69 224 GLN A C 1
ATOM 1803 O O . GLN A 1 224 ? 9.584 17.979 -12.562 1.00 76.69 224 GLN A O 1
ATOM 1808 N N . THR A 1 225 ? 11.787 17.527 -12.538 1.00 76.50 225 THR A N 1
ATOM 1809 C CA . THR A 1 225 ? 12.141 18.424 -13.646 1.00 76.50 225 THR A CA 1
ATOM 1810 C C . THR A 1 225 ? 12.163 17.652 -14.959 1.00 76.50 225 THR A C 1
ATOM 1812 O O . THR A 1 225 ? 12.971 16.741 -15.125 1.00 76.50 225 THR A O 1
ATOM 1815 N N . LEU A 1 226 ? 11.299 18.025 -15.902 1.00 77.81 226 LEU A N 1
ATOM 1816 C CA . LEU A 1 226 ? 11.212 17.409 -17.224 1.00 77.81 226 LEU A CA 1
ATOM 1817 C C . LEU A 1 226 ? 11.909 18.283 -18.278 1.00 77.81 226 LEU A C 1
ATOM 1819 O O . LEU A 1 226 ? 11.644 19.489 -18.339 1.00 77.81 226 LEU A O 1
ATOM 1823 N N . PRO A 1 227 ? 12.781 17.721 -19.130 1.00 76.38 227 PRO A N 1
ATOM 1824 C CA . PRO A 1 227 ? 13.376 18.464 -20.229 1.00 76.38 227 PRO A CA 1
ATOM 1825 C C . PRO A 1 227 ? 12.364 18.637 -21.368 1.00 76.38 227 PRO A C 1
ATOM 1827 O O . PRO A 1 227 ? 11.746 17.677 -21.823 1.00 76.38 227 PRO A O 1
ATOM 1830 N N . ILE A 1 228 ? 12.215 19.866 -21.861 1.00 76.75 228 ILE A N 1
ATOM 1831 C CA . ILE A 1 228 ? 11.369 20.205 -23.008 1.00 76.75 228 ILE A CA 1
ATOM 1832 C C . ILE A 1 228 ? 12.245 20.782 -24.107 1.00 76.75 228 ILE A C 1
ATOM 1834 O O . ILE A 1 228 ? 12.870 21.821 -23.921 1.00 76.75 228 ILE A O 1
ATOM 1838 N N . ILE A 1 229 ? 12.248 20.145 -25.275 1.00 72.56 229 ILE A N 1
ATOM 1839 C CA . ILE A 1 229 ? 12.930 20.678 -26.456 1.00 72.56 229 ILE A CA 1
ATOM 1840 C C . ILE A 1 229 ? 11.945 21.541 -27.244 1.00 72.56 229 ILE A C 1
ATOM 1842 O O . ILE A 1 229 ? 10.856 21.083 -27.597 1.00 72.56 229 ILE A O 1
ATOM 1846 N N . THR A 1 230 ? 12.329 22.785 -27.531 1.00 69.88 230 THR A N 1
ATOM 1847 C CA . THR A 1 230 ? 11.548 23.699 -28.374 1.00 69.88 230 THR A CA 1
ATOM 1848 C C . THR A 1 230 ? 12.335 24.145 -29.603 1.00 69.88 230 THR A C 1
ATOM 1850 O O . THR A 1 230 ? 13.515 24.491 -29.517 1.00 69.88 230 THR A O 1
ATOM 1853 N N . PHE A 1 231 ? 11.640 24.183 -30.741 1.00 66.88 231 PHE A N 1
ATOM 1854 C CA . PHE A 1 231 ? 12.137 24.713 -32.015 1.00 66.88 231 PHE A CA 1
ATOM 1855 C C . PHE A 1 231 ? 11.633 26.140 -32.296 1.00 66.88 231 PHE A C 1
ATOM 1857 O O . PHE A 1 231 ? 11.985 26.731 -33.315 1.00 66.88 231 PHE A O 1
ATOM 1864 N N . HIS A 1 232 ? 10.781 26.694 -31.425 1.00 56.88 232 HIS A N 1
ATOM 1865 C CA . HIS A 1 232 ? 10.133 27.988 -31.644 1.00 56.88 232 HIS A CA 1
ATOM 1866 C C . HIS A 1 232 ? 10.816 29.155 -30.921 1.00 56.88 232 HIS A C 1
ATOM 1868 O O . HIS A 1 232 ? 11.479 28.993 -29.899 1.00 56.88 232 HIS A O 1
ATOM 1874 N N . ILE A 1 233 ? 10.616 30.345 -31.501 1.00 52.84 233 ILE A N 1
ATOM 1875 C CA . ILE A 1 233 ? 11.282 31.613 -31.185 1.00 52.84 233 ILE A CA 1
ATOM 1876 C C . ILE A 1 233 ? 11.044 32.015 -29.728 1.00 52.84 233 ILE A C 1
ATOM 1878 O O . ILE A 1 233 ? 9.908 32.136 -29.271 1.00 52.84 233 ILE A O 1
ATOM 1882 N N . LEU A 1 234 ? 12.140 32.290 -29.029 1.00 64.75 234 LEU A N 1
ATOM 1883 C CA . LEU A 1 234 ? 12.152 32.826 -27.676 1.00 64.75 234 LEU A CA 1
ATOM 1884 C C . LEU A 1 234 ? 12.463 34.316 -27.711 1.00 64.75 234 LEU A C 1
ATOM 1886 O O . LEU A 1 234 ? 13.178 34.784 -28.599 1.00 64.75 234 LEU A O 1
ATOM 1890 N N . LYS A 1 235 ? 11.958 35.067 -26.728 1.00 58.97 235 LYS A N 1
ATOM 1891 C CA . LYS A 1 235 ? 12.450 36.428 -26.502 1.00 58.97 235 LYS A CA 1
ATOM 1892 C C . LYS A 1 235 ? 13.815 36.322 -25.837 1.00 58.97 235 LYS A C 1
ATOM 1894 O O . LYS A 1 235 ? 13.919 35.809 -24.724 1.00 58.97 235 LYS A O 1
ATOM 1899 N N . ILE A 1 236 ? 14.848 36.741 -26.557 1.00 62.66 236 ILE A N 1
ATOM 1900 C CA . ILE A 1 236 ? 16.236 36.746 -26.100 1.00 62.66 236 ILE A CA 1
ATOM 1901 C C . ILE A 1 236 ? 16.579 38.191 -25.730 1.00 62.66 236 ILE A C 1
ATOM 1903 O O . ILE A 1 236 ? 16.338 39.101 -26.521 1.00 62.66 236 ILE A O 1
ATOM 1907 N N . ASN A 1 237 ? 17.124 38.394 -24.533 1.00 66.06 237 ASN A N 1
ATOM 1908 C CA . ASN A 1 237 ? 17.638 39.683 -24.086 1.00 66.06 237 ASN A CA 1
ATOM 1909 C C . ASN A 1 237 ? 18.835 40.130 -24.930 1.00 66.06 237 ASN A C 1
ATOM 1911 O O . ASN A 1 237 ? 19.520 39.319 -25.550 1.00 66.06 237 ASN A O 1
ATOM 1915 N N . GLU A 1 238 ? 19.165 41.419 -24.864 1.00 60.66 238 GLU A N 1
ATOM 1916 C CA . GLU A 1 238 ? 20.330 42.016 -25.542 1.00 60.66 238 GLU A CA 1
ATOM 1917 C C . GLU A 1 238 ? 21.664 41.319 -25.195 1.00 60.66 238 GLU A C 1
ATOM 1919 O O . GLU A 1 238 ? 22.625 41.370 -25.954 1.00 60.66 238 GLU A O 1
ATOM 1924 N N . SER A 1 239 ? 21.708 40.612 -24.064 1.00 61.69 239 SER A N 1
ATOM 1925 C CA . SER A 1 239 ? 22.839 39.815 -23.573 1.00 61.69 239 SER A CA 1
ATOM 1926 C C . SER A 1 239 ? 22.836 38.353 -24.053 1.00 61.69 239 SER A C 1
ATOM 1928 O O . SER A 1 239 ? 23.609 37.546 -23.542 1.00 61.69 239 SER A O 1
ATOM 1930 N N . GLY A 1 240 ? 21.957 37.970 -24.984 1.00 58.09 240 GLY A N 1
ATOM 1931 C CA . GLY A 1 240 ? 21.893 36.613 -25.544 1.00 58.09 240 GLY A CA 1
ATOM 1932 C C . GLY A 1 240 ? 21.230 35.563 -24.642 1.00 58.09 240 GLY A C 1
ATOM 1933 O O . GLY A 1 240 ? 21.216 34.385 -24.986 1.00 58.09 240 GLY A O 1
ATOM 1934 N N . HIS A 1 241 ? 20.665 35.970 -23.501 1.00 59.22 241 HIS A N 1
ATOM 1935 C CA . HIS A 1 241 ? 19.976 35.079 -22.563 1.00 59.22 241 HIS A CA 1
ATOM 1936 C C . HIS A 1 241 ? 18.471 35.062 -22.827 1.00 59.22 241 HIS A C 1
ATOM 1938 O O . HIS A 1 241 ? 17.887 36.081 -23.184 1.00 59.22 241 HIS A O 1
ATOM 1944 N N . ILE A 1 242 ? 17.830 33.914 -22.626 1.00 64.31 242 ILE A N 1
ATOM 1945 C CA . ILE A 1 242 ? 16.381 33.770 -22.794 1.00 64.31 242 ILE A CA 1
ATOM 1946 C C . ILE A 1 242 ? 15.674 34.578 -21.698 1.00 64.31 242 ILE A C 1
ATOM 1948 O O . ILE A 1 242 ? 15.815 34.279 -20.516 1.00 64.31 242 ILE A O 1
ATOM 1952 N N . GLU A 1 243 ? 14.918 35.601 -22.092 1.00 61.16 243 GLU A N 1
ATOM 1953 C CA . GLU A 1 243 ? 14.175 36.481 -21.184 1.00 61.16 243 GLU A CA 1
ATOM 1954 C C . GLU A 1 243 ? 12.810 35.886 -20.828 1.00 61.16 243 GLU A C 1
ATOM 1956 O O . GLU A 1 243 ? 12.378 35.923 -19.676 1.00 61.16 243 GLU A O 1
ATOM 1961 N N . LYS A 1 244 ? 12.110 35.326 -21.825 1.00 65.44 244 LYS A N 1
ATOM 1962 C CA . LYS A 1 244 ? 10.774 34.757 -21.635 1.00 65.44 244 LYS A CA 1
ATOM 1963 C C . LYS A 1 244 ? 10.453 33.688 -22.675 1.00 65.44 244 LYS A C 1
ATOM 1965 O O . LYS A 1 244 ? 10.531 33.928 -23.882 1.00 65.44 244 LYS A O 1
ATOM 1970 N N . TYR A 1 245 ? 9.994 32.539 -22.188 1.00 69.56 245 TYR A N 1
ATOM 1971 C CA . TYR A 1 245 ? 9.297 31.534 -22.988 1.00 69.56 245 TYR A CA 1
ATOM 1972 C C . TYR A 1 245 ? 7.869 32.035 -23.248 1.00 69.56 245 TYR A C 1
ATOM 1974 O O . TYR A 1 245 ? 7.135 32.332 -22.307 1.00 69.56 245 TYR A O 1
ATOM 1982 N N . SER A 1 246 ? 7.489 32.220 -24.514 1.00 63.34 246 SER A N 1
ATOM 1983 C CA . SER A 1 246 ? 6.203 32.815 -24.901 1.00 63.34 246 SER A CA 1
ATOM 1984 C C . SER A 1 246 ? 5.537 31.976 -25.986 1.00 63.34 246 SER A C 1
ATOM 1986 O O . SER A 1 246 ? 6.205 31.540 -26.918 1.00 63.34 246 SER A O 1
ATOM 1988 N N . GLY A 1 247 ? 4.221 31.785 -25.885 1.00 72.06 247 GLY A N 1
ATOM 1989 C CA . GLY A 1 247 ? 3.411 31.063 -26.869 1.00 72.06 247 GLY A CA 1
ATOM 1990 C C . GLY A 1 247 ? 2.406 30.116 -26.215 1.00 72.06 247 GLY A C 1
ATOM 1991 O O . GLY A 1 247 ? 2.618 29.660 -25.094 1.00 72.06 247 GLY A O 1
ATOM 1992 N N . MET A 1 248 ? 1.340 29.782 -26.948 1.00 72.94 248 MET A N 1
ATOM 1993 C CA . MET A 1 248 ? 0.242 28.924 -26.476 1.00 72.94 248 MET A CA 1
ATOM 1994 C C . MET A 1 248 ? 0.732 27.572 -25.933 1.00 72.94 248 MET A C 1
ATOM 1996 O O . MET A 1 248 ? 0.209 27.070 -24.945 1.00 72.94 248 MET A O 1
ATOM 2000 N N . VAL A 1 249 ? 1.781 26.996 -26.531 1.00 77.38 249 VAL A N 1
ATOM 2001 C CA . VAL A 1 249 ? 2.378 25.736 -26.058 1.00 77.38 249 VAL A CA 1
ATOM 2002 C C . VAL A 1 249 ? 2.971 25.888 -24.655 1.00 77.38 249 VAL A C 1
ATOM 2004 O O . VAL A 1 249 ? 2.765 25.018 -23.818 1.00 77.38 249 VAL A O 1
ATOM 2007 N N . PHE A 1 250 ? 3.663 26.994 -24.368 1.00 79.19 250 PHE A N 1
ATOM 2008 C CA . PHE A 1 250 ? 4.239 27.237 -23.042 1.00 79.19 250 PHE A CA 1
ATOM 2009 C C . PHE A 1 250 ? 3.176 27.579 -21.998 1.00 79.19 250 PHE A C 1
ATOM 2011 O O . PHE A 1 250 ? 3.341 27.213 -20.840 1.00 79.19 250 PHE A O 1
ATOM 2018 N N . GLU A 1 251 ? 2.072 28.213 -22.397 1.00 80.06 251 GLU A N 1
ATOM 2019 C CA . GLU A 1 251 ? 0.912 28.415 -21.520 1.00 80.06 251 GLU A CA 1
ATOM 2020 C C . GLU A 1 251 ? 0.270 27.076 -21.139 1.00 80.06 251 GLU A C 1
ATOM 2022 O O . GLU A 1 251 ? 0.065 26.816 -19.958 1.00 80.06 251 GLU A O 1
ATOM 2027 N N . ILE A 1 252 ? 0.053 26.180 -22.111 1.00 81.50 252 ILE A N 1
ATOM 2028 C CA . ILE A 1 252 ? -0.459 24.825 -21.849 1.00 81.50 252 ILE A CA 1
ATOM 2029 C C . ILE A 1 252 ? 0.500 24.048 -20.943 1.00 81.50 252 ILE A C 1
ATOM 2031 O O . ILE A 1 252 ? 0.065 23.433 -19.975 1.00 81.50 252 ILE A O 1
ATOM 2035 N N . VAL A 1 253 ? 1.805 24.081 -21.226 1.00 82.06 253 VAL A N 1
ATOM 2036 C CA . VAL A 1 253 ? 2.817 23.412 -20.395 1.00 82.06 253 VAL A CA 1
ATOM 2037 C C . VAL A 1 253 ? 2.807 23.951 -18.969 1.00 82.06 253 VAL A C 1
ATOM 2039 O O . VAL A 1 253 ? 2.904 23.161 -18.039 1.00 82.06 253 VAL A O 1
ATOM 2042 N N . ASN A 1 254 ? 2.658 25.262 -18.789 1.00 83.50 254 ASN A N 1
ATOM 2043 C CA . ASN A 1 254 ? 2.601 25.887 -17.471 1.00 83.50 254 ASN A CA 1
ATOM 2044 C C . ASN A 1 254 ? 1.329 25.494 -16.694 1.00 83.50 254 ASN A C 1
ATOM 2046 O O . ASN A 1 254 ? 1.377 25.228 -15.494 1.00 83.50 254 ASN A O 1
ATOM 2050 N N . GLU A 1 255 ? 0.185 25.396 -17.373 1.00 85.00 255 GLU A N 1
ATOM 2051 C CA . GLU A 1 255 ? -1.042 24.874 -16.759 1.00 85.00 255 GLU A CA 1
ATOM 2052 C C . GLU A 1 255 ? -0.901 23.390 -16.381 1.00 85.00 255 GLU A C 1
ATOM 2054 O O . GLU A 1 255 ? -1.273 22.980 -15.278 1.00 85.00 255 GLU A O 1
ATOM 2059 N N . LEU A 1 256 ? -0.290 22.580 -17.251 1.00 83.25 256 LEU A N 1
ATOM 2060 C CA . LEU A 1 256 ? -0.004 21.173 -16.964 1.00 83.25 256 LEU A CA 1
ATOM 2061 C C . LEU A 1 256 ? 0.992 21.016 -15.812 1.00 83.25 256 LEU A C 1
ATOM 2063 O O . LEU A 1 256 ? 0.788 20.151 -14.961 1.00 83.25 256 LEU A O 1
ATOM 2067 N N . SER A 1 257 ? 2.028 21.854 -15.742 1.00 83.62 257 SER A N 1
ATOM 2068 C CA . SER A 1 257 ? 3.038 21.810 -14.682 1.00 83.62 257 SER A CA 1
ATOM 2069 C C . SER A 1 257 ? 2.440 22.115 -13.315 1.00 83.62 257 SER A C 1
ATOM 2071 O O . SER A 1 257 ? 2.770 21.445 -12.337 1.00 83.62 257 SER A O 1
ATOM 2073 N N . ASN A 1 258 ? 1.489 23.051 -13.260 1.00 83.56 258 ASN A N 1
ATOM 2074 C CA . ASN A 1 258 ? 0.734 23.356 -12.047 1.00 83.56 258 ASN A CA 1
ATOM 2075 C C . ASN A 1 258 ? -0.224 22.220 -11.663 1.00 83.56 258 ASN A C 1
ATOM 2077 O O . ASN A 1 258 ? -0.320 21.861 -10.491 1.00 83.56 258 ASN A O 1
ATOM 2081 N N . SER A 1 259 ? -0.922 21.631 -12.640 1.00 81.00 259 SER A N 1
ATOM 2082 C CA . SER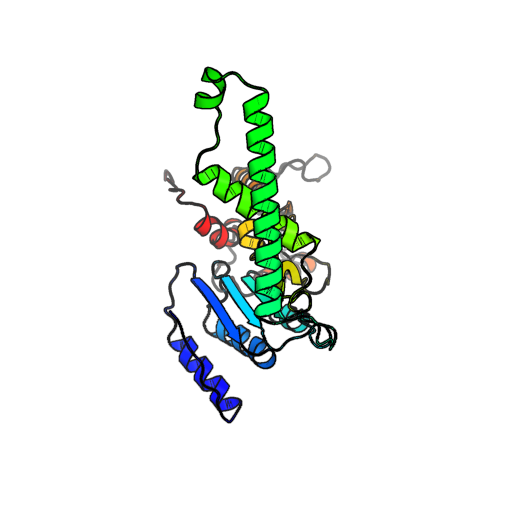 A 1 259 ? -1.918 20.578 -12.393 1.00 81.00 259 SER A CA 1
ATOM 2083 C C . SER A 1 259 ? -1.298 19.231 -12.002 1.00 81.00 259 SER A C 1
ATOM 2085 O O . SER A 1 259 ? -1.830 18.522 -11.144 1.00 81.00 259 SER A O 1
ATOM 2087 N N . LEU A 1 260 ? -0.174 18.872 -12.626 1.00 77.50 260 LEU A N 1
ATOM 2088 C CA . LEU A 1 260 ? 0.500 17.581 -12.463 1.00 77.50 260 LEU A CA 1
ATOM 2089 C C . LEU A 1 260 ? 1.789 17.685 -11.636 1.00 77.50 260 LEU A C 1
ATOM 2091 O O . LEU A 1 260 ? 2.491 16.687 -11.497 1.00 77.50 260 LEU A O 1
ATOM 2095 N N . ASN A 1 261 ? 2.084 18.858 -11.068 1.00 79.81 261 ASN A N 1
ATOM 2096 C CA . ASN A 1 261 ? 3.198 19.099 -10.155 1.00 79.81 261 ASN A CA 1
ATOM 2097 C C . ASN A 1 261 ? 4.557 18.661 -10.740 1.00 79.81 261 ASN A C 1
ATOM 2099 O O . ASN A 1 261 ? 5.177 17.727 -10.238 1.00 79.81 261 ASN A O 1
ATOM 2103 N N . PHE A 1 262 ? 5.016 19.311 -11.810 1.00 82.19 262 PHE A N 1
ATOM 2104 C CA . PHE A 1 262 ? 6.387 19.179 -12.335 1.00 82.19 262 PHE A CA 1
ATOM 2105 C C . PHE A 1 262 ? 6.994 20.547 -12.627 1.00 82.19 262 PHE A C 1
ATOM 2107 O O . PHE A 1 262 ? 6.291 21.550 -12.681 1.00 82.19 262 PHE A O 1
ATOM 2114 N N . THR A 1 263 ? 8.304 20.587 -12.848 1.00 82.00 263 THR A N 1
ATOM 2115 C CA . THR A 1 263 ? 8.986 21.756 -13.416 1.00 82.00 263 THR A CA 1
ATOM 2116 C C . THR A 1 263 ? 9.569 21.406 -14.779 1.00 82.00 263 THR A C 1
ATOM 2118 O O . THR A 1 263 ? 9.753 20.233 -15.100 1.00 82.00 263 THR A O 1
ATOM 2121 N N . CYS A 1 264 ? 9.828 22.409 -15.615 1.00 79.25 264 CYS A N 1
ATOM 2122 C CA . CYS A 1 264 ? 10.345 22.196 -16.965 1.00 79.25 264 CYS A CA 1
ATOM 2123 C C . CYS A 1 264 ? 11.723 22.828 -17.121 1.00 79.25 264 CYS A C 1
ATOM 2125 O O . CYS A 1 264 ? 11.900 23.995 -16.772 1.00 79.25 264 CYS A O 1
ATOM 2127 N N . ASN A 1 265 ? 12.662 22.096 -17.715 1.00 77.31 265 ASN A N 1
ATOM 2128 C CA . ASN A 1 265 ? 13.908 22.661 -18.223 1.00 77.31 265 ASN A CA 1
ATOM 2129 C C . ASN A 1 265 ? 13.818 22.771 -19.747 1.00 77.31 265 ASN A C 1
ATOM 2131 O O . ASN A 1 265 ? 13.730 21.757 -20.436 1.00 77.31 265 ASN A O 1
ATOM 2135 N N . VAL A 1 266 ? 13.793 23.989 -20.285 1.00 73.12 266 VAL A N 1
ATOM 2136 C CA . VAL A 1 266 ? 13.603 24.197 -21.725 1.00 73.12 266 VAL A CA 1
ATOM 2137 C C . VAL A 1 266 ? 14.955 24.224 -22.430 1.00 73.12 266 VAL A C 1
ATOM 2139 O O . VAL A 1 266 ? 15.771 25.114 -22.202 1.00 73.12 266 VAL A O 1
ATOM 2142 N N . ILE A 1 267 ? 15.167 23.269 -23.330 1.00 70.94 267 ILE A N 1
ATOM 2143 C CA . ILE A 1 267 ? 16.340 23.173 -24.194 1.00 70.94 267 ILE A CA 1
ATOM 2144 C C . ILE A 1 267 ? 15.970 23.757 -25.557 1.00 70.94 267 ILE A C 1
ATOM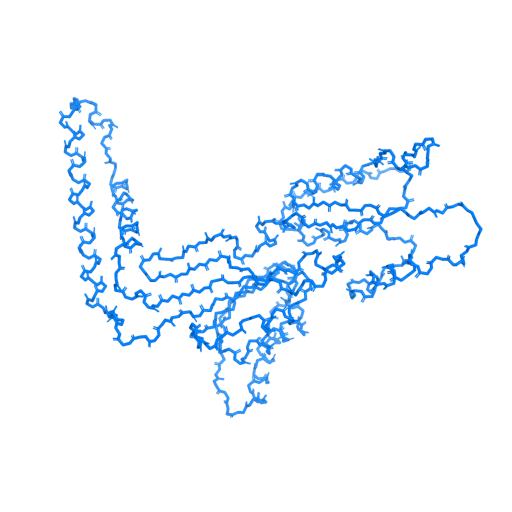 2146 O O . ILE A 1 267 ? 14.995 23.353 -26.195 1.00 70.94 267 ILE A O 1
ATOM 2150 N N . VAL A 1 268 ? 16.755 24.729 -26.006 1.00 66.31 268 VAL A N 1
ATOM 2151 C CA . VAL A 1 268 ? 16.488 25.481 -27.234 1.00 66.31 268 VAL A CA 1
ATOM 2152 C C . VAL A 1 268 ? 17.430 25.006 -28.316 1.00 66.31 268 VAL A C 1
ATOM 2154 O O . VAL A 1 268 ? 18.646 25.144 -28.193 1.00 66.31 268 VAL A O 1
ATOM 2157 N N . THR A 1 269 ? 16.879 24.487 -29.406 1.00 59.03 269 THR A N 1
ATOM 2158 C CA . THR A 1 269 ? 17.671 24.210 -30.603 1.00 59.03 269 THR A CA 1
ATOM 2159 C C . THR A 1 269 ? 17.737 25.483 -31.441 1.00 59.03 269 THR A C 1
ATOM 2161 O O . THR A 1 269 ? 16.803 25.803 -32.176 1.00 59.03 269 THR A O 1
ATOM 2164 N N . LEU A 1 270 ? 18.824 26.242 -31.304 1.00 48.69 270 LEU A N 1
ATOM 2165 C CA . LEU A 1 270 ? 19.104 27.384 -32.172 1.00 48.69 270 LEU A CA 1
ATOM 2166 C C . LEU A 1 270 ? 19.548 26.856 -33.540 1.00 48.69 270 LEU A C 1
ATOM 2168 O O . LEU A 1 270 ? 20.595 26.225 -33.636 1.00 48.69 270 LEU A O 1
ATOM 2172 N N . ASN A 1 271 ? 18.780 27.129 -34.593 1.00 40.69 271 ASN A N 1
ATOM 2173 C CA . ASN A 1 271 ? 19.249 26.964 -35.966 1.00 40.69 271 ASN A CA 1
ATOM 2174 C C . ASN A 1 271 ? 18.991 28.243 -36.754 1.00 40.69 271 ASN A C 1
ATOM 2176 O O . ASN A 1 271 ? 17.846 28.604 -36.993 1.00 40.69 271 ASN A O 1
ATOM 2180 N N . ASN A 1 272 ? 20.091 28.893 -37.120 1.00 35.00 272 ASN A N 1
ATOM 2181 C CA . ASN A 1 272 ? 20.328 29.797 -38.249 1.00 35.00 272 ASN A CA 1
ATOM 2182 C C . ASN A 1 272 ? 21.840 30.075 -38.123 1.00 35.00 272 ASN A C 1
ATOM 2184 O O . ASN A 1 272 ? 22.230 30.744 -37.177 1.00 35.00 272 ASN A O 1
ATOM 2188 N N . THR A 1 273 ? 22.786 29.506 -38.867 1.00 36.56 273 THR A N 1
ATOM 2189 C CA . THR A 1 273 ? 22.904 29.175 -40.294 1.00 36.56 273 THR A CA 1
ATOM 2190 C C . THR A 1 273 ? 24.165 28.305 -40.476 1.00 36.56 273 THR A C 1
ATOM 2192 O O . THR A 1 273 ? 25.122 28.495 -39.737 1.00 36.56 273 THR A O 1
ATOM 2195 N N . GLU A 1 274 ? 24.175 27.420 -41.481 1.00 35.16 274 GLU A N 1
ATOM 2196 C CA . GLU A 1 274 ? 25.353 26.733 -42.063 1.00 35.16 274 GLU A CA 1
ATOM 2197 C C . GLU A 1 274 ? 26.273 25.920 -41.125 1.00 35.16 274 GLU A C 1
ATOM 2199 O O . GLU A 1 274 ? 27.142 26.444 -40.437 1.00 35.16 274 GLU A O 1
ATOM 2204 N N . GLY A 1 275 ? 26.162 24.589 -41.210 1.00 30.72 275 GLY A N 1
ATOM 2205 C CA . GLY A 1 275 ? 27.154 23.659 -40.663 1.00 30.72 275 GLY A CA 1
ATOM 2206 C C . GLY A 1 275 ? 26.585 22.723 -39.607 1.00 30.72 275 GLY A C 1
ATOM 2207 O O . GLY A 1 275 ? 26.733 22.940 -38.409 1.00 30.72 275 GLY A O 1
ATOM 2208 N N . PHE A 1 276 ? 25.985 21.622 -40.060 1.00 39.91 276 PHE A N 1
ATOM 2209 C CA . PHE A 1 276 ? 25.747 20.439 -39.233 1.00 39.91 276 PHE A CA 1
ATOM 2210 C C . PHE A 1 276 ? 27.103 19.772 -38.937 1.00 39.91 276 PHE A C 1
ATOM 2212 O O . PHE A 1 276 ? 27.465 18.757 -39.525 1.00 39.91 276 PHE A O 1
ATOM 2219 N N . SER A 1 277 ? 27.916 20.387 -38.082 1.00 37.91 277 SER A N 1
ATOM 2220 C CA . SER A 1 277 ? 29.186 19.809 -37.651 1.00 37.91 277 SER A CA 1
ATOM 2221 C C . SER A 1 277 ? 29.618 20.382 -36.305 1.00 37.91 277 SER A C 1
ATOM 2223 O O . SER A 1 277 ? 29.965 21.554 -36.201 1.00 37.91 277 SER A O 1
ATOM 2225 N N . ASN A 1 278 ? 29.663 19.485 -35.316 1.00 36.41 278 ASN A N 1
ATOM 2226 C CA . ASN A 1 278 ? 30.317 19.599 -34.009 1.00 36.41 278 ASN A CA 1
ATOM 2227 C C . ASN A 1 278 ? 29.570 20.327 -32.878 1.00 36.41 278 ASN A C 1
ATOM 2229 O O . ASN A 1 278 ? 30.100 21.246 -32.262 1.00 36.41 278 ASN A O 1
ATOM 2233 N N . SER A 1 279 ? 28.422 19.789 -32.460 1.00 38.06 279 SER A N 1
ATOM 2234 C CA . SER A 1 279 ? 28.023 19.832 -31.043 1.00 38.06 279 SER A CA 1
ATOM 2235 C C . SER A 1 279 ? 27.711 18.414 -30.550 1.00 38.06 279 SER A C 1
ATOM 2237 O O . SER A 1 279 ? 26.574 17.959 -30.476 1.00 38.06 279 SER A O 1
ATOM 2239 N N . SER A 1 280 ? 28.774 17.684 -30.208 1.00 44.53 280 SER A N 1
ATOM 2240 C CA . SER A 1 280 ? 28.751 16.287 -29.740 1.00 44.53 280 SER A CA 1
ATOM 2241 C C . SER A 1 280 ? 27.944 16.042 -28.454 1.00 44.53 280 SER A C 1
ATOM 2243 O O . SER A 1 280 ? 27.813 14.896 -28.029 1.00 44.53 280 SER A O 1
ATOM 2245 N N . LEU A 1 281 ? 27.432 17.102 -27.825 1.00 42.06 281 LEU A N 1
ATOM 2246 C CA . LEU A 1 281 ? 26.633 17.086 -26.600 1.00 42.06 281 LEU A CA 1
ATOM 2247 C C . LEU A 1 281 ? 25.131 17.021 -26.914 1.00 42.06 281 LEU A C 1
ATOM 2249 O O . LEU A 1 281 ? 24.462 16.095 -26.471 1.00 42.06 281 LEU A O 1
ATOM 2253 N N . LEU A 1 282 ? 24.634 17.904 -27.789 1.00 42.78 282 LEU A N 1
ATOM 2254 C CA . LEU A 1 282 ? 23.234 17.916 -28.235 1.00 42.78 282 LEU A CA 1
ATOM 2255 C C . LEU A 1 282 ? 22.878 16.670 -29.048 1.00 42.78 282 LEU A C 1
ATOM 2257 O O . LEU A 1 282 ? 21.795 16.117 -28.880 1.00 42.78 282 LEU A O 1
ATOM 2261 N N . SER A 1 283 ? 23.802 16.190 -29.888 1.00 43.78 283 SER A N 1
ATOM 2262 C CA . SER A 1 283 ? 23.584 14.955 -30.643 1.00 43.78 283 SER A CA 1
ATOM 2263 C C . SER A 1 283 ? 23.461 13.748 -29.7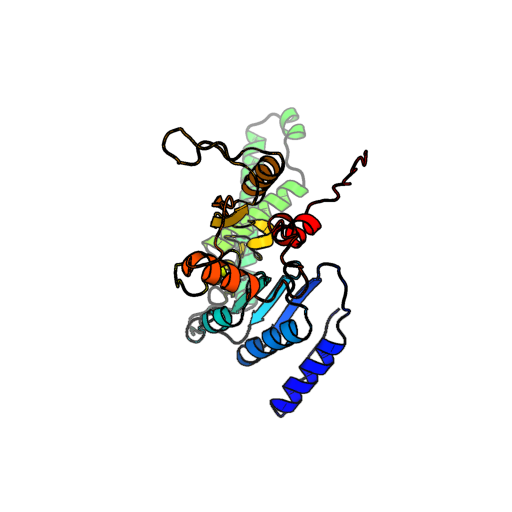15 1.00 43.78 283 SER A C 1
ATOM 2265 O O . SER A 1 283 ? 22.569 12.939 -29.913 1.00 43.78 283 SER A O 1
ATOM 2267 N N . LYS A 1 284 ? 24.295 13.655 -28.668 1.00 45.53 284 LYS A N 1
ATOM 2268 C CA . LYS A 1 284 ? 24.250 12.558 -27.688 1.00 45.53 284 LYS A CA 1
ATOM 2269 C C . LYS A 1 284 ? 23.001 12.602 -26.818 1.00 45.53 284 LYS A C 1
ATOM 2271 O O . LYS A 1 284 ? 22.489 11.554 -26.446 1.00 45.53 284 LYS A O 1
ATOM 2276 N N . GLU A 1 285 ? 22.516 13.792 -26.488 1.00 46.03 285 GLU A N 1
ATOM 2277 C CA . GLU A 1 285 ? 21.344 13.975 -25.634 1.00 46.03 285 GLU A CA 1
ATOM 2278 C C . GLU A 1 285 ? 20.040 13.740 -26.407 1.00 46.03 285 GLU A C 1
ATOM 2280 O O . GLU A 1 285 ? 19.162 13.027 -25.926 1.00 46.03 285 GLU A O 1
ATOM 2285 N N . MET A 1 286 ? 19.962 14.197 -27.663 1.00 45.97 286 MET A N 1
ATOM 2286 C CA . MET A 1 286 ? 18.885 13.819 -28.585 1.00 45.97 286 MET A CA 1
ATOM 2287 C C . MET A 1 286 ? 18.916 12.317 -28.896 1.00 45.97 286 MET A C 1
ATOM 2289 O O . MET A 1 286 ? 17.883 11.662 -28.827 1.00 45.97 286 MET A O 1
ATOM 2293 N N . GLU A 1 287 ? 20.085 11.739 -29.179 1.00 46.62 287 GLU A N 1
ATOM 2294 C CA . GLU A 1 287 ? 20.243 10.303 -29.442 1.00 46.62 287 GLU A CA 1
ATOM 2295 C C . GLU A 1 287 ? 19.909 9.456 -28.201 1.00 46.62 287 GLU A C 1
ATOM 2297 O O . GLU A 1 287 ? 19.302 8.394 -28.331 1.00 46.62 287 GLU A O 1
ATOM 2302 N N . ARG A 1 288 ? 20.193 9.947 -26.987 1.00 49.56 288 ARG A N 1
ATOM 2303 C CA . ARG A 1 288 ? 19.731 9.341 -25.729 1.00 49.56 288 ARG A CA 1
ATOM 2304 C C . ARG A 1 288 ? 18.204 9.394 -25.614 1.00 49.56 288 ARG A C 1
ATOM 2306 O O . ARG A 1 288 ? 17.609 8.356 -25.360 1.00 49.56 288 ARG A O 1
ATOM 2313 N N . ILE A 1 289 ? 17.567 10.541 -25.867 1.00 49.84 289 ILE A N 1
ATOM 2314 C CA . ILE A 1 289 ? 16.098 10.696 -25.812 1.00 49.84 289 ILE A CA 1
ATOM 2315 C C . ILE A 1 289 ? 15.388 9.811 -26.854 1.00 49.84 289 ILE A C 1
ATOM 2317 O O . ILE A 1 289 ? 14.382 9.178 -26.541 1.00 49.84 289 ILE A O 1
ATOM 2321 N N . PHE A 1 290 ? 15.918 9.709 -28.077 1.00 46.75 290 PHE A N 1
ATOM 2322 C CA . PHE A 1 290 ? 15.346 8.862 -29.133 1.00 46.75 290 PHE A CA 1
ATOM 2323 C C . PHE A 1 290 ? 15.551 7.356 -28.887 1.00 46.75 290 PHE A C 1
ATOM 2325 O O . PHE A 1 290 ? 14.704 6.555 -29.286 1.00 46.75 290 PHE A O 1
ATOM 2332 N N . ASN A 1 291 ? 16.634 6.954 -28.210 1.00 42.66 291 ASN A N 1
ATOM 2333 C CA . ASN A 1 291 ? 16.917 5.550 -27.891 1.00 42.66 291 ASN A CA 1
ATOM 2334 C C . ASN A 1 291 ? 16.152 5.009 -26.664 1.00 42.66 291 ASN A C 1
ATOM 2336 O O . ASN A 1 291 ? 16.167 3.797 -26.451 1.00 42.66 291 ASN A O 1
ATOM 2340 N N . LEU A 1 292 ? 15.415 5.843 -25.912 1.00 47.00 292 LEU A N 1
ATOM 2341 C CA . LEU A 1 292 ? 14.554 5.451 -24.773 1.00 47.00 292 LEU A CA 1
ATOM 2342 C C . LEU A 1 292 ? 13.249 4.716 -25.181 1.00 47.00 292 LEU A C 1
ATOM 2344 O O . LEU A 1 292 ? 12.251 4.711 -24.469 1.00 47.00 292 LEU A O 1
ATOM 2348 N N . GLY A 1 293 ? 13.245 4.044 -26.336 1.00 39.22 293 GLY A N 1
ATOM 2349 C CA . GLY A 1 293 ? 12.331 2.936 -26.645 1.00 39.22 293 GLY A CA 1
ATOM 2350 C C . GLY A 1 293 ? 10.883 3.273 -27.026 1.00 39.22 293 GLY A C 1
ATOM 2351 O O . GLY A 1 293 ? 10.267 2.463 -27.715 1.00 39.22 293 GLY A O 1
ATOM 2352 N N . TYR A 1 294 ? 10.344 4.444 -26.676 1.00 40.16 294 TYR A N 1
ATOM 2353 C CA . TYR A 1 294 ? 8.919 4.748 -26.908 1.00 40.16 294 TYR A CA 1
ATOM 2354 C C . TYR A 1 294 ? 8.582 5.353 -28.286 1.00 40.16 294 TYR A C 1
ATOM 2356 O O . TYR A 1 294 ? 7.411 5.471 -28.637 1.00 40.16 294 TYR A O 1
ATOM 2364 N N . TYR A 1 295 ? 9.583 5.710 -29.104 1.00 42.94 295 TYR A N 1
ATOM 2365 C CA . TYR A 1 295 ? 9.380 6.504 -30.330 1.00 42.94 295 TYR A CA 1
ATOM 2366 C C . TYR A 1 295 ? 9.922 5.863 -31.614 1.00 42.94 295 TYR A C 1
ATOM 2368 O O . TYR A 1 295 ? 10.408 6.554 -32.513 1.00 42.94 295 TYR A O 1
ATOM 2376 N N . ARG A 1 296 ? 9.797 4.537 -31.763 1.00 33.78 296 ARG A N 1
ATOM 2377 C CA . ARG A 1 296 ? 9.957 3.896 -33.082 1.00 33.78 296 ARG A CA 1
ATOM 2378 C C . ARG A 1 296 ? 8.773 4.270 -33.983 1.00 33.78 296 ARG A C 1
ATOM 2380 O O . ARG A 1 296 ? 7.810 3.522 -34.086 1.00 33.78 296 ARG A O 1
ATOM 2387 N N . GLY A 1 297 ? 8.841 5.438 -34.621 1.00 34.84 297 GLY A N 1
ATOM 2388 C CA . GLY A 1 297 ? 7.852 5.860 -35.620 1.00 34.84 297 GLY A CA 1
ATOM 2389 C C . GLY A 1 297 ? 7.763 7.359 -35.908 1.00 34.84 297 GLY A C 1
ATOM 2390 O O . GLY A 1 297 ? 7.115 7.733 -36.882 1.00 34.84 297 GLY A O 1
ATOM 2391 N N . LEU A 1 298 ? 8.404 8.229 -35.121 1.00 33.66 298 LEU A N 1
ATOM 2392 C CA . LEU A 1 298 ? 8.341 9.671 -35.369 1.00 33.66 298 LEU A CA 1
ATOM 2393 C C . LEU A 1 298 ? 9.433 10.108 -36.349 1.00 33.66 298 LEU A C 1
ATOM 2395 O O . LEU A 1 298 ? 10.627 9.958 -36.102 1.00 33.66 298 LEU A O 1
ATOM 2399 N N . ASN A 1 299 ? 8.992 10.644 -37.485 1.00 28.02 299 ASN A N 1
ATOM 2400 C CA . ASN A 1 299 ? 9.852 11.211 -38.513 1.00 28.02 299 ASN A CA 1
ATOM 2401 C C . ASN A 1 299 ? 10.574 12.448 -37.942 1.00 28.02 299 ASN A C 1
ATOM 2403 O O . ASN A 1 299 ? 9.935 13.307 -37.332 1.00 28.02 299 ASN A O 1
ATOM 2407 N N . VAL A 1 300 ? 11.888 12.551 -38.170 1.00 35.59 300 VAL A N 1
ATOM 2408 C CA . VAL A 1 300 ? 12.815 13.546 -37.571 1.00 35.59 300 VAL A CA 1
ATOM 2409 C C . VAL A 1 300 ? 12.360 15.005 -37.759 1.00 35.59 300 VAL A C 1
ATOM 2411 O O . VAL A 1 300 ? 12.748 15.886 -36.998 1.00 35.59 300 VAL A O 1
ATOM 2414 N N . ASN A 1 301 ? 11.475 15.259 -38.723 1.00 29.62 301 ASN A N 1
ATOM 2415 C CA . ASN A 1 301 ? 11.030 16.598 -39.097 1.00 29.62 301 ASN A CA 1
ATOM 2416 C C . ASN A 1 301 ? 9.725 17.069 -38.417 1.00 29.62 301 ASN A C 1
ATOM 2418 O O . ASN A 1 301 ? 9.276 18.172 -38.717 1.00 29.62 301 ASN A O 1
ATOM 2422 N N . GLN A 1 302 ? 9.097 16.286 -37.526 1.00 34.16 302 GLN A N 1
ATOM 2423 C CA . GLN A 1 302 ? 7.859 16.690 -36.829 1.00 34.16 302 GLN A CA 1
ATOM 2424 C C . GLN A 1 302 ? 7.783 16.204 -35.373 1.00 34.16 302 GLN A C 1
ATOM 2426 O O . GLN A 1 302 ? 6.862 15.480 -34.999 1.00 34.16 302 GLN A O 1
ATOM 2431 N N . VAL A 1 303 ? 8.722 16.609 -34.517 1.00 35.06 303 VAL A N 1
ATOM 2432 C CA . VAL A 1 303 ? 8.668 16.233 -33.095 1.00 35.06 303 VAL A CA 1
ATOM 2433 C C . VAL A 1 303 ? 8.391 17.449 -32.217 1.00 35.06 303 VAL A C 1
ATOM 2435 O O . VAL A 1 303 ? 9.296 18.100 -31.707 1.00 35.06 303 VAL A O 1
ATOM 2438 N N . ALA A 1 304 ? 7.105 17.738 -32.009 1.00 33.41 304 ALA A N 1
ATOM 2439 C CA . ALA A 1 304 ? 6.649 18.496 -30.848 1.00 33.41 304 ALA A CA 1
ATOM 2440 C C . ALA A 1 304 ? 6.554 17.521 -29.660 1.00 33.41 304 ALA A C 1
ATOM 2442 O O . ALA A 1 304 ? 5.512 16.917 -29.413 1.00 33.41 304 ALA A O 1
ATOM 2443 N N . LEU A 1 305 ? 7.668 17.343 -28.946 1.00 41.94 305 LEU A N 1
ATOM 2444 C CA . LEU A 1 305 ? 7.862 16.321 -27.900 1.00 41.94 305 LEU A CA 1
ATOM 2445 C C . LEU A 1 305 ? 7.016 16.552 -26.627 1.00 41.94 305 LEU A C 1
ATOM 2447 O O . LEU A 1 305 ? 7.030 15.747 -25.705 1.00 41.94 305 LEU A O 1
ATOM 2451 N N . VAL A 1 306 ? 6.243 17.637 -26.578 1.00 38.50 306 VAL A N 1
ATOM 2452 C CA . VAL A 1 306 ? 5.422 17.994 -25.418 1.00 38.50 306 VAL A CA 1
ATOM 2453 C C . VAL A 1 306 ? 4.148 17.143 -25.341 1.00 38.50 306 VAL A C 1
ATOM 2455 O O . VAL A 1 306 ? 3.789 16.695 -24.265 1.00 38.50 306 VAL A O 1
ATOM 2458 N N . LEU A 1 307 ? 3.458 16.865 -26.453 1.00 38.41 307 LEU A N 1
ATOM 2459 C CA . LEU A 1 307 ? 2.109 16.268 -26.407 1.00 38.41 307 LEU A CA 1
ATOM 2460 C C . LEU A 1 307 ? 2.089 14.742 -26.226 1.00 38.41 307 LEU A C 1
ATOM 2462 O O . LEU A 1 307 ? 1.136 14.211 -25.652 1.00 38.41 307 LEU A O 1
ATOM 2466 N N . THR A 1 308 ? 3.131 14.034 -26.667 1.00 41.66 308 THR A N 1
ATOM 2467 C CA . THR A 1 308 ? 3.222 12.568 -26.539 1.00 41.66 308 THR A CA 1
ATOM 2468 C C . THR A 1 308 ? 3.581 12.113 -25.125 1.00 41.66 308 THR A C 1
ATOM 2470 O O . THR A 1 308 ? 3.197 11.022 -24.719 1.00 41.66 308 THR A O 1
ATOM 2473 N N . MET A 1 309 ? 4.266 12.954 -24.341 1.00 43.66 309 MET A N 1
ATOM 2474 C CA . MET A 1 309 ? 4.612 12.653 -22.944 1.00 43.66 309 MET A CA 1
ATOM 2475 C C . MET A 1 309 ? 3.407 12.727 -21.992 1.00 43.66 309 MET A C 1
ATOM 2477 O O . MET A 1 309 ? 3.398 12.050 -20.968 1.00 43.66 309 MET A O 1
ATOM 2481 N N . PHE A 1 310 ? 2.380 13.521 -22.321 1.00 46.25 310 PHE A N 1
ATOM 2482 C CA . PHE A 1 310 ? 1.209 13.728 -21.454 1.00 46.25 310 PHE A CA 1
ATOM 2483 C C . PHE A 1 310 ? -0.033 12.937 -21.874 1.00 46.25 310 PHE A C 1
ATOM 2485 O O . PHE A 1 310 ? -1.023 12.942 -21.145 1.00 46.25 310 PHE A O 1
ATOM 2492 N N . THR A 1 311 ? -0.015 12.246 -23.016 1.00 44.91 311 THR A N 1
ATOM 2493 C CA . THR A 1 311 ? -1.183 11.507 -23.532 1.00 44.91 311 THR A CA 1
ATOM 2494 C C . THR A 1 311 ? -1.721 10.446 -22.552 1.00 44.91 311 THR A C 1
ATOM 2496 O O . THR A 1 311 ? -2.938 10.415 -22.353 1.00 44.91 311 THR A O 1
ATOM 2499 N N . PRO A 1 312 ? -0.868 9.669 -21.849 1.00 45.41 312 PRO A N 1
ATOM 2500 C CA . PRO A 1 312 ? -1.322 8.711 -20.833 1.00 45.41 312 PRO A CA 1
ATOM 2501 C C . PRO A 1 312 ? -2.015 9.362 -19.624 1.00 45.41 312 PRO A C 1
ATOM 2503 O O . PRO A 1 312 ? -2.974 8.842 -19.0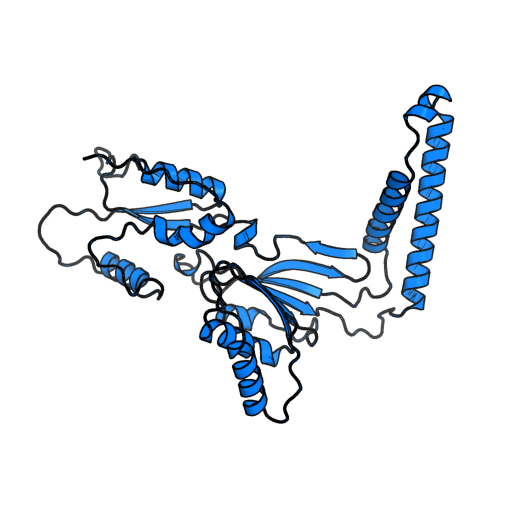57 1.00 45.41 312 PRO A O 1
ATOM 2506 N N . LEU A 1 313 ? -1.543 10.550 -19.234 1.00 46.16 313 LEU A N 1
ATOM 2507 C CA . LEU A 1 313 ? -2.021 11.290 -18.060 1.00 46.16 313 LEU A CA 1
ATOM 2508 C C . LEU A 1 313 ? -3.271 12.128 -18.362 1.00 46.16 313 LEU A C 1
ATOM 2510 O O . LEU A 1 313 ? -4.093 12.369 -17.480 1.00 46.16 313 LEU A O 1
ATOM 2514 N N . LEU A 1 314 ? -3.440 12.556 -19.613 1.00 43.56 314 LEU A N 1
ATOM 2515 C CA . LEU A 1 314 ? -4.624 13.282 -20.064 1.00 43.56 314 LEU A CA 1
ATOM 2516 C C . LEU A 1 314 ? -5.832 12.349 -20.241 1.00 43.56 314 LEU A C 1
ATOM 2518 O O . LEU A 1 314 ? -6.957 12.776 -19.977 1.00 43.56 314 LEU A O 1
ATOM 2522 N N . SER A 1 315 ? -5.624 11.074 -20.600 1.00 40.34 315 SER A N 1
ATOM 2523 C CA . SER A 1 315 ? -6.726 10.110 -20.774 1.00 40.34 315 SER A CA 1
ATOM 2524 C C . SER A 1 315 ? -7.469 9.809 -19.462 1.00 40.34 315 SER A C 1
ATOM 2526 O O . SER A 1 315 ? -8.679 9.590 -19.468 1.00 40.34 315 SER A O 1
ATOM 2528 N N . THR A 1 316 ? -6.783 9.897 -18.316 1.00 40.44 316 THR A N 1
ATOM 2529 C CA . THR A 1 316 ? -7.370 9.633 -16.991 1.00 40.44 316 THR A CA 1
ATOM 2530 C C . THR A 1 316 ? -8.117 10.827 -16.390 1.00 40.44 316 THR A C 1
ATOM 2532 O O . THR A 1 316 ? -8.847 10.653 -15.412 1.00 40.44 316 THR A O 1
ATOM 2535 N N . ARG A 1 317 ? -7.999 12.035 -16.966 1.00 36.84 317 ARG A N 1
ATOM 2536 C CA . ARG A 1 317 ? -8.658 13.251 -16.445 1.00 36.84 317 ARG A CA 1
ATOM 2537 C C . ARG A 1 317 ? -9.467 14.075 -17.445 1.00 36.84 317 ARG A C 1
ATOM 2539 O O . ARG A 1 317 ? -10.145 15.000 -17.006 1.00 36.84 317 ARG A O 1
ATOM 2546 N N . ALA A 1 318 ? -9.469 13.764 -18.739 1.00 28.67 318 ALA A N 1
ATOM 2547 C CA . ALA A 1 318 ? -10.083 14.642 -19.726 1.00 28.67 318 ALA A CA 1
ATOM 2548 C C . ALA A 1 318 ? -10.999 13.919 -20.726 1.00 28.67 318 ALA A C 1
ATOM 2550 O O . ALA A 1 318 ? -10.619 13.609 -21.851 1.00 28.67 318 ALA A O 1
ATOM 2551 N N . GLN A 1 319 ? -12.287 13.853 -20.378 1.00 25.83 319 GLN A N 1
ATOM 2552 C CA . GLN A 1 319 ? -13.313 14.310 -21.316 1.00 25.83 319 GLN A CA 1
ATOM 2553 C C . GLN A 1 319 ? -13.068 15.810 -21.594 1.00 25.83 319 GLN A C 1
ATOM 2555 O O . GLN A 1 319 ? -13.747 16.671 -21.045 1.00 25.83 319 GLN A O 1
ATOM 2560 N N . LEU A 1 320 ? -12.057 16.149 -22.397 1.00 25.84 320 LEU A N 1
ATOM 2561 C CA . LEU A 1 320 ? -11.942 17.471 -23.012 1.00 25.84 320 LEU A CA 1
ATOM 2562 C C . LEU A 1 320 ? -12.112 17.275 -24.509 1.00 25.84 320 LEU A C 1
ATOM 2564 O O . LEU A 1 320 ? -11.181 16.937 -25.234 1.00 25.84 320 LEU A O 1
ATOM 2568 N N . THR A 1 321 ? -13.349 17.470 -24.955 1.00 24.00 321 THR A N 1
ATOM 2569 C CA . THR A 1 321 ? -13.707 17.763 -2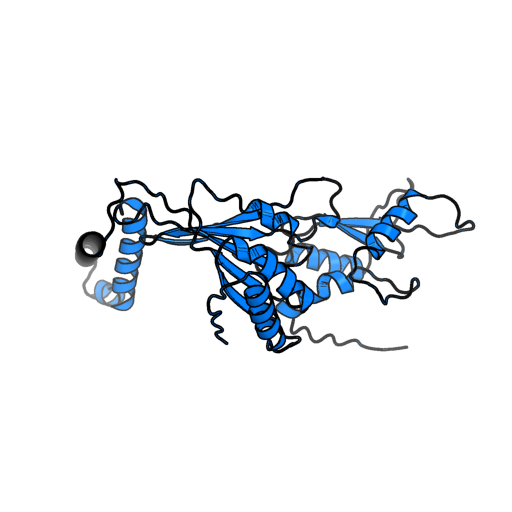6.341 1.00 24.00 321 THR A CA 1
ATOM 2570 C C . THR A 1 321 ? -12.790 18.861 -26.877 1.00 24.00 321 THR A C 1
ATOM 2572 O O . THR A 1 321 ? -13.001 20.044 -26.616 1.00 24.00 321 THR A O 1
ATOM 2575 N N . ALA A 1 322 ? -11.763 18.468 -27.626 1.00 23.94 322 ALA A N 1
ATOM 2576 C CA . ALA A 1 322 ? -10.972 19.382 -28.428 1.00 23.94 322 ALA A CA 1
ATOM 2577 C C . ALA A 1 322 ? -11.786 19.735 -29.679 1.00 23.94 322 ALA A C 1
ATOM 2579 O O . ALA A 1 322 ? -11.818 18.989 -30.657 1.00 23.94 322 ALA A O 1
ATOM 2580 N N . VAL A 1 323 ? -12.478 20.873 -29.636 1.00 23.53 323 VAL A N 1
ATOM 2581 C CA . VAL A 1 323 ? -12.955 21.537 -30.850 1.00 23.53 323 VAL A CA 1
ATOM 2582 C C . VAL A 1 323 ? -11.752 22.264 -31.442 1.00 23.53 323 VAL A C 1
ATOM 2584 O O . VAL A 1 323 ? -11.370 23.333 -30.977 1.00 23.53 323 VAL A O 1
ATOM 2587 N N . LEU A 1 324 ? -11.131 21.658 -32.450 1.00 23.34 324 LEU A N 1
ATOM 2588 C CA . LEU A 1 324 ? -10.225 22.358 -33.356 1.00 23.34 324 LEU A CA 1
ATOM 2589 C C . LEU A 1 324 ? -11.082 23.129 -34.370 1.00 23.34 324 LEU A C 1
ATOM 2591 O O . LEU A 1 324 ? -11.799 22.481 -35.137 1.00 23.34 324 LEU A O 1
ATOM 2595 N N . PRO A 1 325 ? -11.019 24.469 -34.461 1.00 23.97 325 PRO A N 1
ATOM 2596 C CA . PRO A 1 325 ? -11.409 25.122 -35.689 1.00 23.97 325 PRO A CA 1
ATOM 2597 C C . PRO A 1 325 ? -10.223 25.020 -36.652 1.00 23.97 325 PRO A C 1
ATOM 2599 O O . PRO A 1 325 ? -9.188 25.662 -36.481 1.00 23.97 325 PRO A O 1
ATOM 2602 N N . TYR A 1 326 ? -10.385 24.189 -37.679 1.00 28.25 326 TYR A N 1
ATOM 2603 C CA . TYR A 1 326 ? -9.724 24.430 -38.956 1.00 28.25 326 TYR A CA 1
ATOM 2604 C C . TYR A 1 326 ? -10.109 25.831 -39.429 1.00 28.25 326 TYR A C 1
ATOM 2606 O O . TYR A 1 326 ? -11.298 26.129 -39.424 1.00 28.25 326 TYR A O 1
ATOM 2614 N N . HIS A 1 327 ? -9.156 26.635 -39.899 1.00 22.88 327 HIS A N 1
ATOM 2615 C CA . HIS A 1 327 ? -9.336 27.389 -41.141 1.00 22.88 327 HIS A CA 1
ATOM 2616 C C . HIS A 1 327 ? -8.010 27.958 -41.678 1.00 22.88 327 HIS A C 1
ATOM 2618 O O . HIS A 1 327 ? -7.299 28.648 -40.958 1.00 22.88 327 HIS A O 1
ATOM 2624 N N . TYR A 1 328 ? -7.777 27.580 -42.945 1.00 31.73 328 TYR A N 1
ATOM 2625 C CA . TYR A 1 328 ? -7.004 28.148 -44.064 1.00 31.73 328 TYR A CA 1
ATOM 2626 C C . TYR A 1 328 ? -5.769 29.015 -43.824 1.00 31.73 328 TYR A C 1
ATOM 2628 O O . TYR A 1 328 ? -5.907 30.129 -43.277 1.00 31.73 328 TYR A O 1
#

Foldseek 3Di:
DDDDQDDDPDPVVSLVSLLVVLVPDDPDPDEEEDEAEDAPVCPLSNLVSCVVSVVQALRYAYEYEHEPDEQPPDDPLVCLVVDAASGKYKYKYKHFDPDPPAAEDDVLVVVLLVVLLVVLVVVLVVVQVVVPVVDDPVVCVVPPDDPVRSVVSSVVSQLVCLVPPNRYQPRTKIWMWIWDRYLPLVDPDPDRTDTHTQWMAGPRNGIDGPHDSGCCQPQNNVAHEAEFEDADDADAPPVRHGPDDDDPLVVVVVVCCVVRVYHYDYDYDDDDDDDPDDPPPVVVVVVSVCPSPPDPDDDPPDDNPSPVSCPSVCVSPDPPPPPDDDDD

Secondary structure (DSSP, 8-state):
----PPPPSSHHHHHHHHHHHHTTS---SS--EEEEE--GGGHHHHHHHHHHTT---TT-EEEEEETT--SSS--GGGGGGGPPTT-EEEEEEE-----TT---SHHHHHHHHHHHHHHHHHHHHHHHHHHHHTS-HHHHHHHPPPHHHHHHHHHHHHHHHHHHH--TTTT-EEEEEEE--SS-TT-S------EEEEEEEETTTEEEESS-SSHHHHHTTTTPEEEEEE-SPPEE-TTSSEEE--SHHHHHHHHHHHHHT-EEEEEE----SS-----TTHHHHHHHHHHSSS-TT--TT---HHHHHHHHHHHTT-----------